Protein AF-A0A6J2EV89-F1 (afdb_monomer)

Secondary structure (DSSP, 8-state):
----------------------HHHHHHHHHHHHHHHHHHHHHHHHHHHHHHHHS-TT--PPPTTS----TTSGGGTTS--------------PPPHHHHHHHHHHHHHHHHHHHHHHHHHHHHHHHHHHHHHHHHHHHHHHHHHHHHHHIIIIIHHHGGGTTSHHHHHHHHHHHHHHHHHHHHHHHHHHHHHHHHHHHHHHHHHHHHHHHHHHHHHHHHHHHHHHHHHHHHHHHHHHHHHHHHHHHHHHHHHHHHHHHHHHHHHHHHHHHHHHHHHHHHHHHHHHHHHHHHHHHHHTSPPP----------------------------------PPPP-------------------------

pLDDT: mean 75.06, std 24.01, range [31.55, 98.38]

Structure (mmCIF, N/CA/C/O backbone):
data_AF-A0A6J2EV89-F1
#
_entry.id   AF-A0A6J2EV89-F1
#
loop_
_atom_site.group_PDB
_atom_site.id
_atom_site.type_symbol
_atom_site.label_atom_id
_atom_site.label_alt_id
_atom_site.label_comp_id
_atom_site.label_asym_id
_atom_site.label_entity_id
_atom_site.label_seq_id
_atom_site.pdbx_PDB_ins_code
_atom_site.Cartn_x
_atom_site.Cartn_y
_atom_site.Cartn_z
_atom_site.occupancy
_atom_site.B_iso_or_equiv
_atom_site.auth_seq_id
_atom_site.auth_comp_id
_atom_site.auth_asym_id
_atom_site.auth_atom_id
_atom_site.pdbx_PDB_model_num
ATOM 1 N N . MET A 1 1 ? 0.357 94.929 28.153 1.00 38.72 1 MET A N 1
ATOM 2 C CA . MET A 1 1 ? -0.888 94.457 27.525 1.00 38.72 1 MET A CA 1
ATOM 3 C C . MET A 1 1 ? -0.473 93.787 26.239 1.00 38.72 1 MET A C 1
ATOM 5 O O . MET A 1 1 ? 0.167 94.424 25.418 1.00 38.72 1 MET A O 1
ATOM 9 N N . THR A 1 2 ? -0.645 92.475 26.220 1.00 35.75 2 THR A N 1
ATOM 10 C CA . THR A 1 2 ? -0.284 91.535 25.160 1.00 35.75 2 THR A CA 1
ATOM 11 C C . THR A 1 2 ? -1.425 91.473 24.160 1.00 35.75 2 THR A C 1
ATOM 13 O O . THR A 1 2 ? -2.501 91.023 24.541 1.00 35.75 2 THR A O 1
ATOM 16 N N . ASP A 1 3 ? -1.162 91.894 22.928 1.00 38.56 3 ASP A N 1
ATOM 17 C CA . ASP A 1 3 ? -1.949 91.518 21.758 1.00 38.56 3 ASP A CA 1
ATOM 18 C C . ASP A 1 3 ? -1.043 90.653 20.878 1.00 38.56 3 ASP A C 1
ATOM 20 O O . ASP A 1 3 ? -0.017 91.103 20.363 1.00 38.56 3 ASP A O 1
ATOM 24 N N . GLU A 1 4 ? -1.401 89.376 20.824 1.00 42.69 4 GLU A N 1
ATOM 25 C CA . GLU A 1 4 ? -0.953 88.401 19.841 1.00 42.69 4 GLU A CA 1
ATOM 26 C C . GLU A 1 4 ? -1.837 88.565 18.602 1.00 42.69 4 GLU A C 1
ATOM 28 O O . GLU A 1 4 ? -3.056 88.543 18.726 1.00 42.69 4 GLU A O 1
ATOM 33 N N . ASP A 1 5 ? -1.233 88.723 17.427 1.00 39.25 5 ASP A N 1
ATOM 34 C CA . ASP A 1 5 ? -1.551 87.863 16.285 1.00 39.25 5 ASP A CA 1
ATOM 35 C C . ASP A 1 5 ? -0.484 88.040 15.195 1.00 39.25 5 ASP A C 1
ATOM 37 O O . ASP A 1 5 ? -0.447 88.986 14.411 1.00 39.25 5 ASP A O 1
ATOM 41 N N . SER A 1 6 ? 0.442 87.089 15.258 1.00 42.62 6 SER A N 1
ATOM 42 C CA . SER A 1 6 ? 1.359 86.565 14.254 1.00 42.62 6 SER A CA 1
ATOM 43 C C . SER A 1 6 ? 1.073 86.911 12.783 1.00 42.62 6 SER A C 1
ATOM 45 O O . SER A 1 6 ? 0.316 86.228 12.098 1.00 42.62 6 SER A O 1
ATOM 47 N N . GLU A 1 7 ? 1.851 87.849 12.245 1.00 41.62 7 GLU A N 1
ATOM 48 C CA . GLU A 1 7 ? 2.392 87.732 10.891 1.00 41.62 7 GLU A CA 1
ATOM 49 C C . GLU A 1 7 ? 3.827 87.201 11.000 1.00 41.62 7 GLU A C 1
ATOM 51 O O . GLU A 1 7 ? 4.674 87.776 11.685 1.00 41.62 7 GLU A O 1
ATOM 56 N N . THR A 1 8 ? 4.136 86.094 10.326 1.00 36.12 8 THR A N 1
ATOM 57 C CA . THR A 1 8 ? 5.531 85.740 10.028 1.00 36.12 8 THR A CA 1
ATOM 58 C C . THR A 1 8 ? 5.628 85.189 8.609 1.00 36.12 8 THR A C 1
ATOM 60 O O . THR A 1 8 ? 4.731 84.468 8.166 1.00 36.12 8 THR A O 1
ATOM 63 N N . PRO A 1 9 ? 6.677 85.567 7.859 1.00 40.22 9 PRO A N 1
ATOM 64 C CA . PRO A 1 9 ? 6.712 85.467 6.415 1.00 40.22 9 PRO A CA 1
ATOM 65 C C . PRO A 1 9 ? 7.401 84.188 5.929 1.00 40.22 9 PRO A C 1
ATOM 67 O O . PRO A 1 9 ? 8.195 83.567 6.630 1.00 40.22 9 PRO A O 1
ATOM 70 N N . VAL A 1 10 ? 7.090 83.856 4.676 1.00 41.53 10 VAL A N 1
ATOM 71 C CA . VAL A 1 10 ? 7.856 83.067 3.697 1.00 41.53 10 VAL A CA 1
ATOM 72 C C . VAL A 1 10 ? 9.214 82.544 4.191 1.00 41.53 10 VAL A C 1
ATOM 74 O O . VAL A 1 10 ? 10.161 83.305 4.386 1.00 41.53 10 VAL A O 1
ATOM 77 N N . SER A 1 11 ? 9.352 81.220 4.255 1.00 37.41 11 SER A N 1
ATOM 78 C CA . SER A 1 11 ? 10.650 80.546 4.191 1.00 37.41 11 SER A CA 1
ATOM 79 C C . SER A 1 11 ? 10.552 79.280 3.341 1.00 37.41 11 SER A C 1
ATOM 81 O O . SER A 1 11 ? 9.865 78.334 3.699 1.00 37.41 11 SER A O 1
ATOM 83 N N . GLY A 1 12 ? 11.259 79.310 2.207 1.00 31.55 12 GLY A N 1
ATOM 84 C CA . GLY A 1 12 ? 11.949 78.157 1.626 1.00 31.55 12 GLY A CA 1
ATOM 85 C C . GLY A 1 12 ? 11.107 77.037 1.021 1.00 31.55 12 GLY A C 1
ATOM 86 O O . GLY A 1 12 ? 10.864 76.021 1.659 1.00 31.55 12 GLY A O 1
ATOM 87 N N . LEU A 1 13 ? 10.825 77.146 -0.279 1.00 46.19 13 LEU A N 1
ATOM 88 C CA . LEU A 1 13 ? 10.768 75.970 -1.149 1.00 46.19 13 LEU A CA 1
ATOM 89 C C . LEU A 1 13 ? 12.156 75.311 -1.144 1.00 46.19 13 LEU A C 1
ATOM 91 O O . LEU A 1 13 ? 13.090 75.848 -1.739 1.00 46.19 13 LEU A O 1
ATO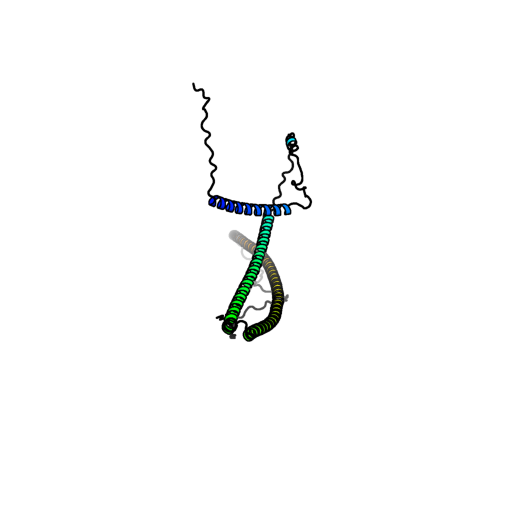M 95 N N . GLN A 1 14 ? 12.291 74.162 -0.487 1.00 39.53 14 GLN A N 1
ATOM 96 C CA . GLN A 1 14 ? 13.443 73.279 -0.646 1.00 39.53 14 GLN A CA 1
ATOM 97 C C . GLN A 1 14 ? 12.926 71.873 -0.949 1.00 39.53 14 GLN A C 1
ATOM 99 O O . GLN A 1 14 ? 12.036 71.370 -0.267 1.00 39.53 14 GLN A O 1
ATOM 104 N N . GLY A 1 15 ? 13.406 71.329 -2.070 1.00 44.00 15 GLY A N 1
ATOM 105 C CA . GLY A 1 15 ? 12.892 70.131 -2.722 1.00 44.00 15 GLY A CA 1
ATOM 106 C C . GLY A 1 15 ? 12.782 68.927 -1.794 1.00 44.00 15 GLY A C 1
ATOM 107 O O . GLY A 1 15 ? 13.706 68.622 -1.045 1.00 44.00 15 GLY A O 1
ATOM 108 N N . GLY A 1 16 ? 11.642 68.241 -1.877 1.00 36.78 16 GLY A N 1
ATOM 109 C CA . GLY A 1 16 ? 11.496 66.896 -1.343 1.00 36.78 16 GLY A CA 1
ATOM 110 C C . GLY A 1 16 ? 12.265 65.934 -2.238 1.00 36.78 16 GLY A C 1
ATOM 111 O O . GLY A 1 16 ? 11.888 65.725 -3.387 1.00 36.78 16 GLY A O 1
ATOM 112 N N . GLU A 1 17 ? 13.364 65.414 -1.710 1.00 42.06 17 GLU A N 1
ATOM 113 C CA . GLU A 1 17 ? 14.157 64.335 -2.285 1.00 42.06 17 GLU A CA 1
ATOM 114 C C . GLU A 1 17 ? 13.263 63.110 -2.532 1.00 42.06 17 GLU A C 1
ATOM 116 O O . GLU A 1 17 ? 12.694 62.535 -1.600 1.00 42.06 17 GLU A O 1
ATOM 121 N N . GLU A 1 18 ? 13.143 62.690 -3.791 1.00 51.06 18 GLU A N 1
ATOM 122 C CA . GLU A 1 18 ? 12.739 61.326 -4.117 1.00 51.06 18 GLU A CA 1
ATOM 123 C C . GLU A 1 18 ? 13.853 60.403 -3.604 1.00 51.06 18 GLU A C 1
ATOM 125 O O . GLU A 1 18 ? 14.911 60.274 -4.215 1.00 51.06 18 GLU A O 1
ATOM 130 N N . ASN A 1 19 ? 13.656 59.813 -2.422 1.00 55.75 19 ASN A N 1
ATOM 131 C CA . ASN A 1 19 ? 14.549 58.791 -1.882 1.00 55.75 19 ASN A CA 1
ATOM 132 C C . ASN A 1 19 ? 14.445 57.523 -2.749 1.00 55.75 19 ASN A C 1
ATOM 134 O O . ASN A 1 19 ? 13.668 56.613 -2.453 1.00 55.75 19 ASN A O 1
ATOM 138 N N . GLU A 1 20 ? 15.221 57.463 -3.831 1.00 61.44 20 GLU A N 1
ATOM 139 C CA . GLU A 1 20 ? 15.446 56.241 -4.602 1.00 61.44 20 GLU A CA 1
ATOM 140 C C . GLU A 1 20 ? 16.204 55.228 -3.727 1.00 61.44 20 GLU A C 1
ATOM 142 O O . GLU A 1 20 ? 17.422 55.292 -3.548 1.00 61.44 20 GLU A O 1
ATOM 147 N N . LEU A 1 21 ? 15.466 54.286 -3.133 1.00 65.38 21 LEU A N 1
ATOM 148 C CA . LEU A 1 21 ? 16.045 53.158 -2.406 1.00 65.38 21 LEU A CA 1
ATOM 149 C C . LEU A 1 21 ? 16.941 52.329 -3.352 1.00 65.38 21 LEU A C 1
ATOM 151 O O . LEU A 1 21 ? 16.554 52.082 -4.497 1.00 65.38 21 LEU A O 1
ATOM 155 N N . PRO A 1 22 ? 18.114 51.840 -2.905 1.00 79.69 22 PRO A N 1
ATOM 156 C CA . PRO A 1 22 ? 18.966 50.973 -3.715 1.00 79.69 22 PRO A CA 1
ATOM 157 C C . PRO A 1 22 ? 18.193 49.759 -4.251 1.00 79.69 22 PRO A C 1
ATOM 159 O O . PRO A 1 22 ? 17.452 49.122 -3.504 1.00 79.69 22 PRO A O 1
ATOM 162 N N . VAL A 1 23 ? 18.413 49.384 -5.517 1.00 76.12 23 VAL A N 1
ATOM 163 C CA . VAL A 1 23 ? 17.678 48.314 -6.238 1.00 76.12 23 VAL A CA 1
ATOM 164 C C . VAL A 1 23 ? 17.549 47.010 -5.436 1.00 76.12 23 VAL A C 1
ATOM 166 O O . VAL A 1 23 ? 16.515 46.357 -5.477 1.00 76.12 23 VAL A O 1
ATOM 169 N N . ILE A 1 24 ? 18.566 46.652 -4.650 1.00 77.12 24 ILE A N 1
ATOM 170 C CA . ILE A 1 24 ? 18.568 45.447 -3.804 1.00 77.12 24 ILE A CA 1
ATOM 171 C C . ILE A 1 24 ? 17.510 45.530 -2.688 1.00 77.12 24 ILE A C 1
ATOM 173 O O . ILE A 1 24 ? 16.853 44.537 -2.387 1.00 77.12 24 ILE A O 1
ATOM 177 N N . GLN A 1 25 ? 17.315 46.709 -2.094 1.00 80.19 25 GLN A N 1
ATOM 178 C CA . GLN A 1 25 ? 16.301 46.939 -1.061 1.00 80.19 25 GLN A CA 1
ATOM 179 C C . GLN A 1 25 ? 14.892 46.970 -1.666 1.00 80.19 25 GLN A C 1
ATOM 181 O O . GLN A 1 25 ? 13.964 46.426 -1.074 1.00 80.19 25 GLN A O 1
ATOM 186 N N . LEU A 1 26 ? 14.743 47.524 -2.877 1.00 79.38 26 LEU A N 1
ATOM 187 C CA . LEU A 1 26 ? 13.496 47.455 -3.646 1.00 79.38 26 LEU A CA 1
ATOM 188 C C . LEU A 1 26 ? 13.119 46.008 -3.989 1.00 79.38 26 LEU A C 1
ATOM 190 O O . LEU A 1 26 ? 11.966 45.631 -3.810 1.00 79.38 26 LEU A O 1
ATOM 194 N N . CYS A 1 27 ? 14.075 45.180 -4.422 1.00 82.19 27 CYS A N 1
ATOM 195 C CA . CYS A 1 27 ? 13.830 43.760 -4.688 1.00 82.19 27 CYS A CA 1
ATOM 196 C C . CYS A 1 27 ? 13.371 43.011 -3.429 1.00 82.19 27 CYS A C 1
ATOM 198 O O . CYS A 1 27 ? 12.386 42.282 -3.492 1.00 82.19 27 CYS A O 1
ATOM 200 N N . GLY A 1 28 ? 14.029 43.236 -2.285 1.00 84.75 28 GLY A N 1
ATOM 201 C CA . GLY A 1 28 ? 13.629 42.620 -1.016 1.00 84.75 28 GLY A CA 1
ATOM 202 C C . GLY A 1 28 ? 12.218 43.027 -0.581 1.00 84.75 28 GLY A C 1
ATOM 203 O O . GLY A 1 28 ? 11.417 42.175 -0.207 1.00 84.75 28 GLY A O 1
ATOM 204 N N . LEU A 1 29 ? 11.877 44.312 -0.717 1.00 87.69 29 LEU A N 1
ATOM 205 C CA . LEU A 1 29 ? 10.536 44.808 -0.403 1.00 87.69 29 LEU A CA 1
ATOM 206 C C . LEU A 1 29 ? 9.474 44.231 -1.352 1.00 87.69 29 LEU A C 1
ATOM 208 O O . LEU A 1 29 ? 8.372 43.906 -0.920 1.00 87.69 29 LEU A O 1
ATOM 212 N N . VAL A 1 30 ? 9.793 44.070 -2.639 1.00 88.62 30 VAL A N 1
ATOM 213 C CA . VAL A 1 30 ? 8.894 43.439 -3.618 1.00 88.62 30 VAL A CA 1
ATOM 214 C C . VAL A 1 30 ? 8.674 41.962 -3.297 1.00 88.62 30 VAL A C 1
ATOM 216 O O . VAL A 1 30 ? 7.541 41.497 -3.393 1.00 88.62 30 VAL A O 1
ATOM 219 N N . GLU A 1 31 ? 9.708 41.225 -2.894 1.00 88.81 31 GLU A N 1
ATOM 220 C CA . GLU A 1 31 ? 9.576 39.824 -2.473 1.00 88.81 31 GLU A CA 1
ATOM 221 C C . GLU A 1 31 ? 8.723 39.687 -1.206 1.00 88.81 31 GLU A C 1
ATOM 223 O O . GLU A 1 31 ? 7.807 38.863 -1.171 1.00 88.81 31 GLU A O 1
ATOM 228 N N . GLU A 1 32 ? 8.953 40.536 -0.202 1.00 89.62 32 GLU A N 1
ATOM 229 C CA . GLU A 1 32 ? 8.184 40.548 1.046 1.00 89.62 32 GLU A CA 1
ATOM 230 C C . GLU A 1 32 ? 6.710 40.904 0.802 1.00 89.62 32 GLU A C 1
ATOM 232 O O . GLU A 1 32 ? 5.806 40.190 1.246 1.00 89.62 32 GLU A O 1
ATOM 237 N N . LEU A 1 33 ? 6.448 41.954 0.018 1.00 90.88 33 LEU A N 1
ATOM 238 C CA . LEU A 1 33 ? 5.092 42.345 -0.370 1.00 90.88 33 LEU A CA 1
ATOM 239 C C . LEU A 1 33 ? 4.422 41.299 -1.263 1.00 90.88 33 LEU A C 1
ATOM 241 O O . LEU A 1 33 ? 3.216 41.093 -1.159 1.00 90.88 33 LEU A O 1
ATOM 245 N N . SER A 1 34 ? 5.168 40.625 -2.138 1.00 92.19 34 SER A N 1
ATOM 246 C CA . SER A 1 34 ? 4.649 39.538 -2.974 1.00 92.19 34 SER A CA 1
ATOM 247 C C . SER A 1 34 ? 4.212 38.349 -2.121 1.00 92.19 34 SER A C 1
ATOM 249 O O . SER A 1 34 ? 3.108 37.830 -2.300 1.00 92.19 34 SER A O 1
ATOM 251 N N . TYR A 1 35 ? 5.024 37.965 -1.133 1.00 91.31 35 TYR A N 1
ATOM 252 C CA . TYR A 1 35 ? 4.678 36.909 -0.186 1.00 91.31 35 TYR A CA 1
ATOM 253 C C . TYR A 1 35 ? 3.465 37.294 0.673 1.00 91.31 35 TYR A C 1
ATOM 255 O O . TYR A 1 35 ? 2.518 36.513 0.781 1.00 91.31 35 TYR A O 1
ATOM 263 N N . GLY A 1 36 ? 3.443 38.519 1.210 1.00 91.81 36 GLY A N 1
ATOM 264 C CA . GLY A 1 36 ? 2.307 39.048 1.968 1.00 91.81 36 GLY A CA 1
ATOM 265 C C . GLY A 1 36 ? 1.017 39.098 1.145 1.00 91.81 36 GLY A C 1
ATOM 266 O O . GLY A 1 36 ? -0.026 38.636 1.599 1.00 91.81 36 GLY A O 1
ATOM 267 N N . ASN A 1 37 ? 1.085 39.568 -0.103 1.00 89.62 37 ASN A N 1
ATOM 268 C CA . ASN A 1 37 ? -0.056 39.577 -1.020 1.00 89.62 37 ASN A CA 1
ATOM 269 C C . ASN A 1 37 ? -0.520 38.164 -1.387 1.00 89.62 37 ASN A C 1
ATOM 271 O O . ASN A 1 37 ? -1.719 37.934 -1.512 1.00 89.62 37 ASN A O 1
ATOM 275 N N . SER A 1 38 ? 0.403 37.212 -1.545 1.00 91.88 38 SER A N 1
ATOM 276 C CA . SER A 1 38 ? 0.068 35.805 -1.781 1.00 91.88 38 SER A CA 1
ATOM 277 C C . SER A 1 38 ? -0.693 35.210 -0.592 1.00 91.88 38 SER A C 1
ATOM 279 O O . SER A 1 38 ? -1.732 34.582 -0.785 1.00 91.88 38 SER A O 1
ATOM 281 N N . ALA A 1 39 ? -0.243 35.481 0.637 1.00 87.06 39 ALA A N 1
ATOM 282 C CA . ALA A 1 39 ? -0.920 35.049 1.859 1.00 87.06 39 ALA A CA 1
ATOM 283 C C . ALA A 1 39 ? -2.305 35.701 2.033 1.00 87.06 39 ALA A C 1
ATOM 285 O O . ALA A 1 39 ? -3.279 35.020 2.338 1.00 87.06 39 ALA A O 1
ATOM 286 N N . LEU A 1 40 ? -2.429 37.006 1.771 1.00 91.56 40 LEU A N 1
ATOM 287 C CA . LEU A 1 40 ? -3.724 37.696 1.801 1.00 91.56 40 LEU A CA 1
ATOM 288 C C . LEU A 1 40 ? -4.671 37.181 0.713 1.00 91.56 40 LEU A C 1
ATOM 290 O O . LEU A 1 40 ? -5.880 37.101 0.922 1.00 91.56 40 LEU A O 1
ATOM 294 N N . LYS A 1 41 ? -4.140 36.810 -0.456 1.00 90.88 41 LYS A N 1
ATOM 295 C CA . LYS A 1 41 ? -4.927 36.230 -1.542 1.00 90.88 41 LYS A CA 1
ATOM 296 C C . LYS A 1 41 ? -5.472 34.856 -1.160 1.00 90.88 41 LYS A C 1
ATOM 298 O O . LYS A 1 41 ? -6.658 34.620 -1.364 1.00 90.88 41 LYS A O 1
ATOM 303 N N . THR A 1 42 ? -4.656 33.979 -0.573 1.00 85.19 42 THR A N 1
ATOM 304 C CA . THR A 1 42 ? -5.132 32.668 -0.103 1.00 85.19 42 THR A CA 1
ATOM 305 C C . THR A 1 42 ? -6.149 32.808 1.029 1.00 85.19 42 THR A C 1
ATOM 307 O O . THR A 1 42 ? -7.163 32.113 1.022 1.00 85.19 42 THR A O 1
ATOM 310 N N . GLU A 1 43 ? -5.944 33.747 1.953 1.00 87.88 43 GLU A N 1
ATOM 311 C CA . GLU A 1 43 ? -6.912 34.086 3.002 1.00 87.88 43 GLU A CA 1
ATOM 312 C C . GLU A 1 43 ? -8.238 34.607 2.413 1.00 87.88 43 GLU A C 1
ATOM 314 O O . GLU A 1 43 ? -9.319 34.158 2.796 1.00 87.88 43 GLU A O 1
ATOM 319 N N . THR A 1 44 ? -8.173 35.488 1.415 1.00 86.94 44 THR A N 1
ATOM 320 C CA . THR A 1 44 ? -9.362 36.010 0.725 1.00 86.94 44 THR A CA 1
ATOM 321 C C . THR A 1 44 ? -10.109 34.901 -0.019 1.00 86.94 44 THR A C 1
ATOM 323 O O . THR A 1 44 ? -11.332 34.823 0.069 1.00 86.94 44 THR A O 1
ATOM 326 N N . GLU A 1 45 ? -9.397 34.000 -0.702 1.00 88.88 45 GLU A N 1
ATOM 327 C CA . GLU A 1 45 ? -9.988 32.835 -1.374 1.00 88.88 45 GLU A CA 1
ATOM 328 C C . GLU A 1 45 ? -10.656 31.874 -0.375 1.00 88.88 45 GLU A C 1
ATOM 330 O O . GLU A 1 45 ? -11.730 31.332 -0.652 1.00 88.88 45 GLU A O 1
ATOM 335 N N . MET A 1 46 ? -10.057 31.676 0.804 1.00 77.38 46 MET A N 1
ATOM 336 C CA . MET A 1 46 ? -10.644 30.901 1.903 1.00 77.38 46 MET A CA 1
ATOM 337 C C . MET A 1 46 ? -11.948 31.536 2.398 1.00 77.38 46 MET A C 1
ATOM 339 O O . MET A 1 46 ? -12.963 30.844 2.527 1.00 77.38 46 MET A O 1
ATOM 343 N N . PHE A 1 47 ? -11.956 32.853 2.615 1.00 80.81 47 PHE A N 1
ATOM 344 C CA . PHE A 1 47 ? -13.162 33.576 3.015 1.00 80.81 47 PHE A CA 1
ATOM 345 C C . PHE A 1 47 ? -14.239 33.575 1.932 1.00 80.81 47 PHE A C 1
ATOM 347 O O . PHE A 1 47 ? -15.411 33.400 2.252 1.00 80.81 47 PHE A O 1
ATOM 354 N N . GLU A 1 48 ? -13.872 33.700 0.658 1.00 84.19 48 GLU A N 1
ATOM 355 C CA . GLU A 1 48 ? -14.815 33.649 -0.458 1.00 84.19 48 GLU A CA 1
ATOM 356 C C . GLU A 1 48 ? -15.455 32.257 -0.577 1.00 84.19 48 GLU A C 1
ATOM 358 O O . GLU A 1 48 ? -16.676 32.135 -0.699 1.00 84.19 48 GLU A O 1
ATOM 363 N N . LYS A 1 49 ? -14.666 31.179 -0.457 1.00 79.69 49 LYS A N 1
ATOM 364 C CA . LYS A 1 49 ? -15.185 29.800 -0.407 1.00 79.69 49 LYS A CA 1
ATOM 365 C C . LYS A 1 49 ? -16.126 29.586 0.778 1.00 79.69 49 LYS A C 1
ATOM 367 O O . LYS A 1 49 ? -17.142 28.913 0.623 1.00 79.69 49 LYS A O 1
ATOM 372 N N . TYR A 1 50 ? -15.808 30.149 1.941 1.00 74.62 50 TYR A N 1
ATOM 373 C CA . TYR A 1 50 ? -16.662 30.086 3.126 1.00 74.62 50 TYR A CA 1
ATOM 374 C C . TYR A 1 50 ? -17.969 30.866 2.932 1.00 74.62 50 TYR A C 1
ATOM 376 O O . TYR A 1 50 ? -19.047 30.329 3.178 1.00 74.62 50 TYR A O 1
ATOM 384 N N . TYR A 1 51 ? -17.894 32.090 2.407 1.00 72.38 51 TYR A N 1
ATOM 385 C CA . TYR A 1 51 ? -19.058 32.930 2.129 1.00 72.38 51 TYR A CA 1
ATOM 386 C C . TYR A 1 51 ? -20.010 32.263 1.127 1.00 72.38 51 TYR A C 1
ATOM 388 O O . TYR A 1 51 ? -21.208 32.156 1.377 1.00 72.38 51 TYR A O 1
ATOM 396 N N . ASN A 1 52 ? -19.465 31.691 0.049 1.00 74.50 52 ASN A N 1
ATOM 397 C CA . ASN A 1 52 ? -20.233 30.950 -0.955 1.00 74.50 52 ASN A CA 1
ATOM 398 C C . ASN A 1 52 ? -20.926 29.689 -0.400 1.00 74.50 52 ASN A C 1
ATOM 400 O O . ASN A 1 52 ? -21.910 29.232 -0.978 1.00 74.50 52 ASN A O 1
ATOM 404 N N . LYS A 1 53 ? -20.415 29.100 0.691 1.00 74.81 53 LYS A N 1
ATOM 405 C CA . LYS A 1 53 ? -21.037 27.954 1.381 1.00 74.81 53 LYS A CA 1
ATOM 406 C C . LYS A 1 53 ? -22.136 28.388 2.366 1.00 74.81 53 LYS A C 1
ATOM 408 O O . LYS A 1 53 ? -22.990 27.567 2.694 1.00 74.81 53 LYS A O 1
ATOM 413 N N . LEU A 1 54 ? -22.103 29.633 2.852 1.00 61.12 54 LEU A N 1
ATOM 414 C CA . LEU A 1 54 ? -23.061 30.174 3.822 1.00 61.12 54 LEU A CA 1
ATOM 415 C C . LEU A 1 54 ? -24.323 30.767 3.191 1.00 61.12 54 LEU A C 1
ATOM 417 O O . LEU A 1 54 ? -25.331 30.855 3.888 1.00 61.12 54 LEU A O 1
ATOM 421 N N . GLU A 1 55 ? -24.302 31.172 1.917 1.00 48.00 55 GLU A N 1
ATOM 422 C CA . GLU A 1 55 ? -25.520 31.634 1.244 1.00 48.00 55 GLU A CA 1
ATOM 423 C C . GLU A 1 55 ? -26.478 30.454 0.991 1.00 48.00 55 GLU A C 1
ATOM 425 O O . GLU A 1 55 ? -26.153 29.531 0.232 1.00 48.00 55 GLU A O 1
ATOM 430 N N . PRO A 1 56 ? -27.697 30.465 1.567 1.00 48.47 56 PRO A N 1
ATOM 431 C CA . PRO A 1 56 ? -28.757 29.574 1.131 1.00 48.47 56 PRO A CA 1
ATOM 432 C C . PRO A 1 56 ? -28.997 29.816 -0.358 1.00 48.47 56 PRO A C 1
ATOM 434 O O . PRO A 1 56 ? -29.104 30.958 -0.806 1.00 48.47 56 PRO A O 1
ATOM 437 N N . ARG A 1 57 ? -29.126 28.734 -1.128 1.00 52.00 57 ARG A N 1
ATOM 438 C CA . ARG A 1 57 ? -29.292 28.729 -2.594 1.00 52.00 57 ARG A CA 1
ATOM 439 C C . ARG A 1 57 ? -30.441 29.624 -3.119 1.00 52.00 57 ARG A C 1
ATOM 441 O O . ARG A 1 57 ? -30.505 29.853 -4.325 1.00 52.00 57 ARG A O 1
ATOM 448 N N . ASP A 1 58 ? -31.291 30.139 -2.229 1.00 46.75 58 ASP A N 1
ATOM 449 C CA . ASP A 1 58 ? -32.470 30.969 -2.491 1.00 46.75 58 ASP A CA 1
ATOM 450 C C . ASP A 1 58 ? -32.250 32.493 -2.360 1.00 46.75 58 ASP A C 1
ATOM 452 O O . ASP A 1 58 ? -33.160 33.262 -2.664 1.00 46.75 58 ASP A O 1
ATOM 456 N N . GLN A 1 59 ? -31.058 32.968 -1.978 1.00 50.25 59 GLN A N 1
ATOM 457 C CA . GLN A 1 59 ? -30.721 34.403 -1.934 1.00 50.25 59 GLN A CA 1
ATOM 458 C C . GLN A 1 59 ? -29.527 34.741 -2.829 1.00 50.25 59 GLN A C 1
ATOM 460 O O . GLN A 1 59 ? -28.578 35.396 -2.420 1.00 50.25 59 GLN A O 1
ATOM 465 N N . ARG A 1 60 ? -29.601 34.364 -4.111 1.00 40.94 60 ARG A N 1
ATOM 466 C CA . ARG A 1 60 ? -28.774 35.024 -5.130 1.00 40.94 60 ARG A CA 1
ATOM 467 C C . ARG A 1 60 ? -29.254 36.463 -5.301 1.00 40.94 60 ARG A C 1
ATOM 469 O O . ARG A 1 60 ? -30.099 36.743 -6.151 1.00 40.94 60 ARG A O 1
ATOM 476 N N . HIS A 1 61 ? -28.706 37.383 -4.514 1.00 43.31 61 HIS A N 1
ATOM 477 C CA . HIS A 1 61 ? -28.683 38.781 -4.919 1.00 43.31 61 HIS A CA 1
ATOM 478 C C . HIS A 1 61 ? -27.818 38.878 -6.189 1.00 43.31 61 HIS A C 1
ATOM 480 O O . HIS A 1 61 ? -26.715 38.323 -6.212 1.00 43.31 61 HIS A O 1
ATOM 486 N N . PRO A 1 62 ? -28.288 39.525 -7.273 1.00 42.06 62 PRO A N 1
ATOM 487 C CA . PRO A 1 62 ? -27.455 39.761 -8.443 1.00 42.06 62 PRO A CA 1
ATOM 488 C C . PRO A 1 62 ? -26.167 40.441 -7.996 1.00 42.06 62 PRO A C 1
ATOM 490 O O . PRO A 1 62 ? -26.208 41.385 -7.201 1.00 42.06 62 PRO A O 1
ATOM 493 N N . ARG A 1 63 ? -25.031 39.934 -8.482 1.00 39.50 63 ARG A N 1
ATOM 494 C CA . ARG A 1 63 ? -23.715 40.473 -8.159 1.00 39.50 63 ARG A CA 1
ATOM 495 C C . ARG A 1 63 ? -23.737 41.995 -8.297 1.00 39.50 63 ARG A C 1
ATOM 497 O O . ARG A 1 63 ? -24.096 42.524 -9.347 1.00 39.50 63 ARG A O 1
ATOM 504 N N . LEU A 1 64 ? -23.271 42.697 -7.266 1.00 46.16 64 LEU A N 1
ATOM 505 C CA . LEU A 1 64 ? -23.065 44.149 -7.308 1.00 46.16 64 LEU A CA 1
ATOM 506 C C . LEU A 1 64 ? -22.089 44.580 -8.423 1.00 46.16 64 LEU A C 1
ATOM 508 O O . LEU A 1 64 ? -22.011 45.761 -8.739 1.00 46.16 64 LEU A O 1
ATOM 512 N N . SER A 1 65 ? -21.394 43.640 -9.073 1.00 46.22 65 SER A N 1
ATOM 513 C CA . SER A 1 65 ? -20.578 43.889 -10.263 1.00 46.22 65 SER A CA 1
ATOM 514 C C . SER A 1 65 ? -21.371 44.048 -11.574 1.00 46.22 65 SER A C 1
ATOM 516 O O . SER A 1 65 ? -20.752 44.312 -12.601 1.00 46.22 65 SER A O 1
ATOM 518 N N . GLU A 1 66 ? -22.706 43.923 -11.576 1.00 42.00 66 GLU A N 1
ATOM 519 C CA . GLU A 1 66 ? -23.547 44.135 -12.774 1.00 42.00 66 GLU A CA 1
ATOM 520 C C . GLU A 1 66 ? -24.555 45.295 -12.669 1.00 42.00 66 GLU A C 1
ATOM 522 O O . GLU A 1 66 ? -25.255 45.590 -13.639 1.00 42.00 66 GLU A O 1
ATOM 527 N N . ILE A 1 67 ? -24.589 46.038 -11.557 1.00 43.62 67 ILE A N 1
ATOM 528 C CA . ILE A 1 67 ? -25.381 47.272 -11.477 1.00 43.62 67 ILE A CA 1
ATOM 529 C C . ILE A 1 67 ? -24.491 48.450 -11.883 1.00 43.62 67 ILE A C 1
ATOM 531 O O . ILE A 1 67 ? -23.694 48.956 -11.095 1.00 43.62 67 ILE A O 1
ATOM 535 N N . LYS A 1 68 ? -24.637 48.920 -13.127 1.00 45.09 68 LYS A N 1
ATOM 536 C CA . LYS A 1 68 ? -24.096 50.217 -13.558 1.00 45.09 68 LYS A CA 1
ATOM 537 C C . LYS A 1 68 ? -24.874 51.340 -12.865 1.00 45.09 68 LYS A C 1
ATOM 539 O O . LYS A 1 68 ? -25.790 51.906 -13.451 1.00 45.09 68 LYS A O 1
ATOM 544 N N . ILE A 1 69 ? -24.522 51.660 -11.623 1.00 45.69 69 ILE A N 1
ATOM 545 C CA . ILE A 1 69 ? -25.011 52.873 -10.962 1.00 45.69 69 ILE A CA 1
ATOM 546 C C . ILE A 1 69 ? -24.147 54.027 -11.464 1.00 45.69 69 ILE A C 1
ATOM 548 O O . ILE A 1 69 ? -22.947 54.088 -11.198 1.00 45.69 69 ILE A O 1
ATOM 552 N N . SER A 1 70 ? -24.743 54.929 -12.243 1.00 45.38 70 SER A N 1
ATOM 553 C CA . SER A 1 70 ? -24.081 56.179 -12.611 1.00 45.38 70 SER A CA 1
ATOM 554 C C . SER A 1 70 ? -23.861 57.023 -11.349 1.00 45.38 70 SER A C 1
ATOM 556 O O . SER A 1 70 ? -24.731 57.086 -10.479 1.00 45.38 70 SER A O 1
ATOM 558 N N . GLY A 1 71 ? -22.711 57.696 -11.241 1.00 45.53 71 GLY A N 1
ATOM 559 C CA . GLY A 1 71 ? -22.330 58.492 -10.062 1.00 45.53 71 GLY A CA 1
ATOM 560 C C . GLY A 1 71 ? -23.303 59.619 -9.672 1.00 45.53 71 GLY A C 1
ATOM 561 O O . GLY A 1 71 ? -23.122 60.242 -8.632 1.00 45.53 71 GLY A O 1
ATOM 562 N N . ALA A 1 72 ? -24.350 59.865 -10.465 1.00 51.56 72 ALA A N 1
ATOM 563 C CA . ALA A 1 72 ? -25.385 60.858 -10.203 1.00 51.56 72 ALA A CA 1
ATOM 564 C C . ALA A 1 72 ? -26.517 60.370 -9.271 1.00 51.56 72 ALA A C 1
ATOM 566 O O . ALA A 1 72 ? -27.233 61.201 -8.716 1.00 51.56 72 ALA A O 1
ATOM 567 N N . GLU A 1 73 ? -26.678 59.061 -9.042 1.00 42.22 73 GLU A N 1
ATOM 568 C CA . GLU A 1 73 ? -27.779 58.532 -8.209 1.00 42.22 73 GLU A CA 1
ATOM 569 C C . GLU A 1 73 ? -27.389 58.315 -6.735 1.00 42.22 73 GLU A C 1
ATOM 571 O O . GLU A 1 73 ? -28.251 58.224 -5.861 1.00 42.22 73 GLU A O 1
ATOM 576 N N . PHE A 1 74 ? -26.089 58.332 -6.419 1.00 45.22 74 PHE A N 1
ATOM 577 C CA . PHE A 1 74 ? -25.583 58.163 -5.049 1.00 45.22 74 PHE A CA 1
ATOM 578 C C . PHE A 1 74 ? -25.836 59.398 -4.158 1.00 45.22 74 PHE A C 1
ATOM 580 O O . PHE A 1 74 ? -25.939 59.288 -2.937 1.00 45.22 74 PHE A O 1
ATOM 587 N N . ALA A 1 75 ? -25.999 60.582 -4.760 1.00 46.44 75 ALA A N 1
ATOM 588 C CA . ALA A 1 75 ? -26.165 61.848 -4.041 1.00 46.44 75 ALA A CA 1
ATOM 589 C C . ALA A 1 75 ? -27.604 62.122 -3.554 1.00 46.44 75 ALA A C 1
ATOM 591 O O . ALA A 1 75 ? -27.810 63.012 -2.730 1.00 46.44 75 ALA A O 1
ATOM 592 N N . GLN A 1 76 ? -28.611 61.367 -4.014 1.00 47.16 76 GLN A N 1
ATOM 593 C CA . GLN A 1 76 ? -30.018 61.614 -3.655 1.00 47.16 76 GLN A CA 1
ATOM 594 C C . GLN A 1 76 ? -30.533 60.769 -2.475 1.00 47.16 76 GLN A C 1
ATOM 596 O O . GLN A 1 76 ? -31.628 61.023 -1.973 1.00 47.16 76 GLN A O 1
ATOM 601 N N . LEU A 1 77 ? -29.745 59.814 -1.963 1.00 43.62 77 LEU A N 1
ATOM 602 C CA . LEU A 1 77 ? -30.164 58.934 -0.860 1.00 43.62 77 LEU A CA 1
ATOM 603 C C . LEU A 1 77 ? -29.787 59.434 0.548 1.00 43.62 77 LEU A C 1
ATOM 605 O O . LEU A 1 77 ? -30.328 58.927 1.528 1.00 43.62 77 LEU A O 1
ATOM 609 N N . GLN A 1 78 ? -28.950 60.471 0.689 1.00 42.66 78 GLN A N 1
ATOM 610 C CA . GLN A 1 78 ? -28.642 61.069 2.005 1.00 42.66 78 GLN A CA 1
ATOM 611 C C . GLN A 1 78 ? -29.707 62.066 2.510 1.00 42.66 78 GLN A C 1
ATOM 613 O O . GLN A 1 78 ? -29.594 62.615 3.605 1.00 42.66 78 GLN A O 1
ATOM 618 N N . GLY A 1 79 ? -30.772 62.296 1.740 1.00 43.38 79 GLY A N 1
ATOM 619 C CA . GLY A 1 79 ? -31.687 63.419 1.929 1.00 43.38 79 GLY A CA 1
ATOM 620 C C . GLY A 1 79 ? -33.068 63.112 2.511 1.00 43.38 79 GLY A C 1
ATOM 621 O O . GLY A 1 79 ? -34.002 63.791 2.110 1.00 43.38 79 GLY A O 1
ATOM 622 N N . ARG A 1 80 ? -33.265 62.119 3.397 1.00 44.81 80 ARG A N 1
ATOM 623 C CA . ARG A 1 80 ? -34.450 62.032 4.299 1.00 44.81 80 ARG A CA 1
ATOM 624 C C . ARG A 1 80 ? -34.453 60.735 5.114 1.00 44.81 80 ARG A C 1
ATOM 626 O O . ARG A 1 80 ? -34.683 59.677 4.541 1.00 44.81 80 ARG A O 1
ATOM 633 N N . ARG A 1 81 ? -34.376 60.836 6.450 1.00 36.78 81 ARG A N 1
ATOM 634 C CA . ARG A 1 81 ? -35.368 60.289 7.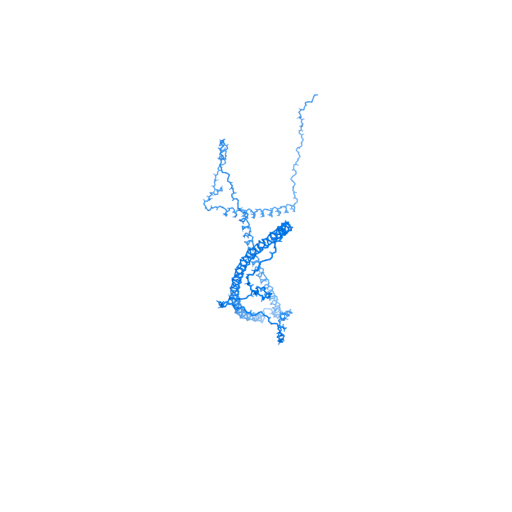414 1.00 36.78 81 ARG A CA 1
ATOM 635 C C . ARG A 1 81 ? -34.853 60.370 8.857 1.00 36.78 81 ARG A C 1
ATOM 637 O O . ARG A 1 81 ? -34.030 59.582 9.303 1.00 36.78 81 ARG A O 1
ATOM 644 N N . ARG A 1 82 ? -35.432 61.308 9.613 1.00 41.06 82 ARG A N 1
ATOM 645 C CA . ARG A 1 82 ? -35.641 61.171 11.061 1.00 41.06 82 ARG A CA 1
ATOM 646 C C . ARG A 1 82 ? -36.682 60.066 11.318 1.00 41.06 82 ARG A C 1
ATOM 648 O O . ARG A 1 82 ? -37.619 59.933 10.534 1.00 41.06 82 ARG A O 1
ATOM 655 N N . SER A 1 83 ? -36.542 59.420 12.481 1.00 41.91 83 SER A N 1
ATOM 656 C CA . SER A 1 83 ? -37.531 58.623 13.240 1.00 41.91 83 SER A CA 1
ATOM 657 C C . SER A 1 83 ? -37.473 57.089 13.136 1.00 41.91 83 SER A C 1
ATOM 659 O O . SER A 1 83 ? -38.029 56.484 12.233 1.00 41.91 83 SER A O 1
ATOM 661 N N . LYS A 1 84 ? -36.918 56.500 14.208 1.00 46.97 84 LYS A N 1
ATOM 662 C CA . LYS A 1 84 ? -37.593 55.572 15.139 1.00 46.97 84 LYS A CA 1
ATOM 663 C C . LYS A 1 84 ? -38.220 54.301 14.534 1.00 46.97 84 LYS A C 1
ATOM 665 O O . LYS A 1 84 ? -39.404 54.282 14.229 1.00 46.97 84 LYS A O 1
ATOM 670 N N . SER A 1 85 ? -37.479 53.194 14.598 1.00 36.19 85 SER A N 1
ATOM 671 C CA . SER A 1 85 ? -38.055 51.868 14.859 1.00 36.19 85 SER A CA 1
ATOM 672 C C . SER A 1 85 ? -37.034 50.959 15.543 1.00 36.19 85 SER A C 1
ATOM 674 O O . SER A 1 85 ? -36.015 50.601 14.961 1.00 36.19 85 SER A O 1
ATOM 676 N N . ARG A 1 86 ? -37.329 50.568 16.787 1.00 53.69 86 ARG A N 1
ATOM 677 C CA . ARG A 1 86 ? -36.853 49.297 17.336 1.00 53.69 86 ARG A CA 1
ATOM 678 C C . ARG A 1 86 ? -37.546 48.198 16.530 1.00 53.69 86 ARG A C 1
ATOM 680 O O . ARG A 1 86 ? -38.768 48.199 16.556 1.00 53.69 86 ARG A O 1
ATOM 687 N N . ILE A 1 87 ? -36.808 47.319 15.858 1.00 42.94 87 ILE A N 1
ATOM 688 C CA . ILE A 1 87 ? -37.199 45.956 15.454 1.00 42.94 87 ILE A CA 1
ATOM 689 C C . ILE A 1 87 ? -35.904 45.250 15.043 1.00 42.94 87 ILE A C 1
ATOM 691 O O . ILE A 1 87 ? -35.120 45.812 14.287 1.00 42.94 87 ILE A O 1
ATOM 695 N N . GLY A 1 88 ? -35.715 44.033 15.549 1.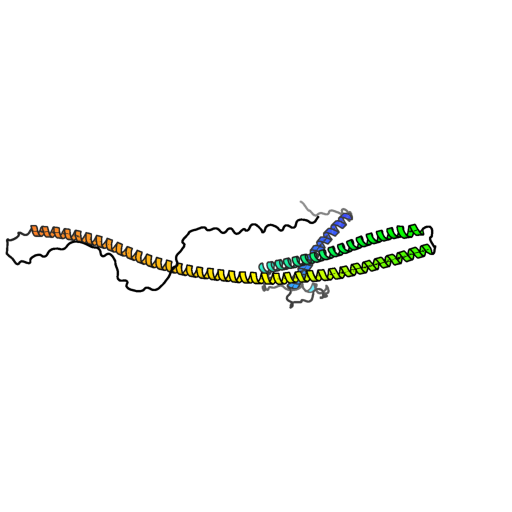00 41.81 88 GLY A N 1
ATOM 696 C CA . GLY A 1 88 ? -34.714 43.098 15.051 1.00 41.81 88 GLY A CA 1
ATOM 697 C C . GLY A 1 88 ? -33.310 43.379 15.552 1.00 41.81 88 GLY A C 1
ATOM 698 O O . GLY A 1 88 ? -32.467 43.882 14.821 1.00 41.81 88 GLY A O 1
ATOM 699 N N . LEU A 1 89 ? -33.034 42.978 16.793 1.00 46.25 89 LEU A N 1
ATOM 700 C CA . LEU A 1 89 ? -31.719 42.431 17.086 1.00 46.25 89 LEU A CA 1
ATOM 701 C C . LEU A 1 89 ? -31.604 41.185 16.207 1.00 46.25 89 LEU A C 1
ATOM 703 O O . LEU A 1 89 ? -32.055 40.108 16.594 1.00 46.25 89 LEU A O 1
ATOM 707 N N . ASP A 1 90 ? -31.099 41.388 14.995 1.00 44.41 90 ASP A N 1
ATOM 708 C CA . ASP A 1 90 ? -30.556 40.350 14.140 1.00 44.41 90 ASP A CA 1
ATOM 709 C C . ASP A 1 90 ? -29.356 39.813 14.925 1.00 44.41 90 ASP A C 1
ATOM 711 O O . ASP A 1 90 ? -28.213 40.244 14.770 1.00 44.41 90 ASP A O 1
ATOM 715 N N . HIS A 1 91 ? -29.646 38.978 15.930 1.00 50.41 91 HIS A N 1
ATOM 716 C CA . HIS A 1 91 ? -28.663 38.065 16.466 1.00 50.41 91 HIS A CA 1
ATOM 717 C C . HIS A 1 91 ? -28.250 37.280 15.239 1.00 50.41 91 HIS A C 1
ATOM 719 O O . HIS A 1 91 ? -28.948 36.356 14.835 1.00 50.41 91 HIS A O 1
ATOM 725 N N . VAL A 1 92 ? -27.148 37.691 14.621 1.00 55.84 92 VAL A N 1
ATOM 726 C CA . VAL A 1 92 ? -26.340 36.815 13.797 1.00 55.84 92 VAL A CA 1
ATOM 727 C C . VAL A 1 92 ? -26.160 35.585 14.674 1.00 55.84 92 VAL A C 1
ATOM 729 O O . VAL A 1 92 ? -25.429 35.633 15.665 1.00 55.84 92 VAL A O 1
ATOM 732 N N . ILE A 1 93 ? -26.948 34.541 14.409 1.00 66.06 93 ILE A N 1
ATOM 733 C CA . ILE A 1 93 ? -26.849 33.265 15.103 1.00 66.06 93 ILE A CA 1
ATOM 734 C C . ILE A 1 93 ? -25.507 32.725 14.634 1.00 66.06 93 ILE A C 1
ATOM 736 O O . ILE A 1 93 ? -25.390 32.087 13.591 1.00 66.06 93 ILE A O 1
ATOM 740 N N . GLY A 1 94 ? -24.456 33.122 15.346 1.00 71.12 94 GLY A N 1
ATOM 741 C CA . GLY A 1 94 ? -23.122 32.620 15.117 1.00 71.12 94 GLY A CA 1
ATOM 742 C C . GLY A 1 94 ? -23.156 31.116 15.318 1.00 71.12 94 GLY A C 1
ATOM 743 O O . GLY A 1 94 ? -23.852 30.620 16.204 1.00 71.12 94 GLY A O 1
ATOM 744 N N . LEU A 1 95 ? -22.399 30.400 14.489 1.00 77.69 95 LEU A N 1
ATOM 745 C CA . LEU A 1 95 ? -22.218 28.964 14.652 1.00 77.69 95 LEU A CA 1
ATOM 746 C C . LEU A 1 95 ? -21.856 28.652 16.110 1.00 77.69 95 LEU A C 1
ATOM 748 O O . LEU A 1 95 ? -21.028 29.355 16.712 1.00 77.69 95 LEU A O 1
ATOM 752 N N . SER A 1 96 ? -22.476 27.605 16.656 1.00 87.00 96 SER A N 1
ATOM 753 C CA . SER A 1 96 ? -22.129 27.091 17.980 1.00 87.00 96 SER A CA 1
ATOM 754 C C . SER A 1 96 ? -20.633 26.767 18.035 1.00 87.00 96 SER A C 1
ATOM 756 O O . SER A 1 96 ? -20.008 26.491 17.009 1.00 87.00 96 SER A O 1
ATOM 758 N N . CYS A 1 97 ? -20.052 26.783 19.235 1.00 86.19 97 CYS A N 1
ATOM 759 C CA . CYS A 1 97 ? -18.674 26.338 19.440 1.00 86.19 97 CYS A CA 1
ATOM 760 C C . CYS A 1 97 ? -18.454 24.939 18.839 1.00 86.19 97 CYS A C 1
ATOM 762 O O . CYS A 1 97 ? -17.480 24.728 18.123 1.00 86.19 97 CYS A O 1
ATOM 764 N N . ASP A 1 98 ? -19.423 24.039 19.018 1.00 89.56 98 ASP A N 1
ATOM 765 C CA . ASP A 1 98 ? -19.363 22.670 18.499 1.00 89.56 98 ASP A CA 1
ATOM 766 C C . ASP A 1 98 ? -19.342 22.640 16.965 1.00 89.56 98 ASP A C 1
ATOM 768 O O . ASP A 1 98 ? -18.479 22.005 16.369 1.00 89.56 98 ASP A O 1
ATOM 772 N N . GLN A 1 99 ? -20.204 23.426 16.315 1.00 88.31 99 GLN A N 1
ATOM 773 C CA . GLN A 1 99 ? -20.251 23.536 14.850 1.00 88.31 99 GLN A CA 1
ATOM 774 C C . GLN A 1 99 ? -18.964 24.138 14.271 1.00 88.31 99 GLN A C 1
ATOM 776 O O . GLN A 1 99 ? -18.516 23.751 13.193 1.00 88.31 99 GLN A O 1
ATOM 781 N N . LYS A 1 100 ? -18.347 25.088 14.984 1.00 88.50 100 LYS A N 1
ATOM 782 C CA . LYS A 1 100 ? -17.042 25.645 14.604 1.00 88.50 100 LYS A CA 1
ATOM 783 C C . LYS A 1 100 ? -15.935 24.602 14.750 1.00 88.50 100 LYS A C 1
ATOM 785 O O . LYS A 1 100 ? -15.099 24.496 13.859 1.00 88.50 100 LYS A O 1
ATOM 790 N N . CYS A 1 101 ? -15.940 23.825 15.832 1.00 89.19 101 CYS A N 1
ATOM 791 C CA . CYS A 1 101 ? -14.990 22.735 16.043 1.00 89.19 101 CYS A CA 1
ATOM 792 C C . CYS A 1 101 ? -15.120 21.649 14.968 1.00 89.19 101 CYS A C 1
ATOM 794 O O . CYS A 1 101 ? -14.105 21.228 14.421 1.00 89.19 101 CYS A O 1
ATOM 796 N N . GLU A 1 102 ? -16.343 21.246 14.618 1.00 92.50 102 GLU A N 1
ATOM 797 C CA . GLU A 1 102 ? -16.609 20.295 13.531 1.00 92.50 102 GLU A CA 1
ATOM 798 C C . GLU A 1 102 ? -16.090 20.812 12.185 1.00 92.50 102 GLU A C 1
ATOM 800 O O . GLU A 1 102 ? -15.428 20.080 11.449 1.00 92.50 102 GLU A O 1
ATOM 805 N N . LEU A 1 103 ? -16.331 22.092 11.877 1.00 90.50 103 LEU A N 1
ATOM 806 C CA . LEU A 1 103 ? -15.841 22.711 10.647 1.00 90.50 103 LEU A CA 1
ATOM 807 C C . LEU A 1 103 ? -14.308 22.737 10.599 1.00 90.50 103 LEU A C 1
ATOM 809 O O . LEU A 1 103 ? -13.723 22.351 9.592 1.00 90.50 103 LEU A O 1
ATOM 813 N N . VAL A 1 104 ? -13.656 23.150 11.690 1.00 94.69 104 VAL A N 1
ATOM 814 C CA . VAL A 1 104 ? -12.188 23.172 11.782 1.00 94.69 104 VAL A CA 1
ATOM 815 C C . VAL A 1 104 ? -11.612 21.763 11.659 1.00 94.69 104 VAL A C 1
ATOM 817 O O . VAL A 1 104 ? -10.619 21.576 10.964 1.00 94.69 104 VAL A O 1
ATOM 820 N N . GLN A 1 105 ? -12.228 20.761 12.291 1.00 92.88 105 GLN A N 1
ATOM 821 C CA . GLN A 1 105 ? -11.795 19.368 12.170 1.00 92.88 105 GLN A CA 1
ATOM 822 C C . GLN A 1 105 ? -11.918 18.856 10.737 1.00 92.88 105 GLN A C 1
ATOM 824 O O . GLN A 1 105 ? -11.001 18.196 10.252 1.00 92.88 105 GLN A O 1
ATOM 829 N N . LYS A 1 106 ? -13.018 19.184 10.054 1.00 94.69 106 LYS A N 1
ATOM 830 C CA . LYS A 1 106 ? -13.223 18.801 8.660 1.00 94.69 106 LYS A CA 1
ATOM 831 C C . LYS A 1 106 ? -12.190 19.442 7.738 1.00 94.69 106 LYS A C 1
ATOM 833 O O . LYS A 1 106 ? -11.538 18.726 6.995 1.00 94.69 106 LYS A O 1
ATOM 838 N N . GLU A 1 107 ? -11.996 20.756 7.824 1.00 93.62 107 GLU A N 1
ATOM 839 C CA . GLU A 1 107 ? -11.012 21.461 6.989 1.00 93.62 107 GLU A CA 1
ATOM 840 C C . GLU A 1 1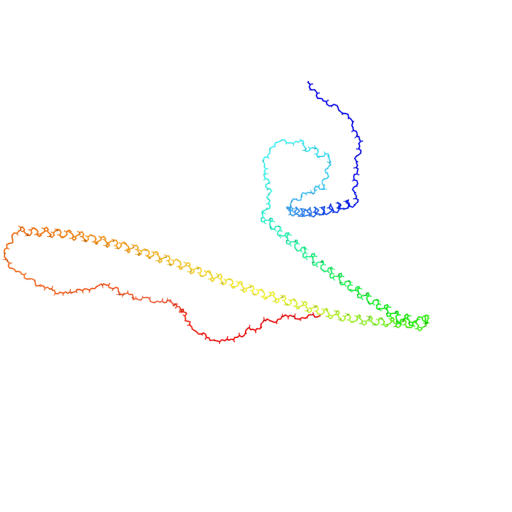07 ? -9.576 20.988 7.290 1.00 93.62 107 GLU A C 1
ATOM 842 O O . GLU A 1 107 ? -8.739 20.910 6.395 1.00 93.62 107 GLU A O 1
ATOM 847 N N . LEU A 1 108 ? -9.282 20.598 8.537 1.00 96.19 108 LEU A N 1
ATOM 848 C CA . LEU A 1 108 ? -8.004 19.985 8.903 1.00 96.19 108 LEU A CA 1
ATOM 849 C C . LEU A 1 108 ? -7.826 18.612 8.234 1.00 96.19 108 LEU A C 1
ATOM 851 O O . LEU A 1 108 ? -6.734 18.313 7.747 1.00 96.19 108 LEU A O 1
ATOM 855 N N . GLU A 1 109 ? -8.866 17.778 8.198 1.00 96.88 109 GLU A N 1
ATOM 856 C CA . GLU A 1 109 ? -8.804 16.480 7.518 1.00 96.88 109 GLU A CA 1
ATOM 857 C C . GLU A 1 109 ? -8.727 16.630 5.992 1.00 96.88 109 GLU A C 1
ATOM 859 O O . GLU A 1 109 ? -7.880 15.987 5.374 1.00 96.88 109 GLU A O 1
ATOM 864 N N . ASP A 1 110 ? -9.485 17.561 5.407 1.00 96.38 110 ASP A N 1
ATOM 865 C CA . ASP A 1 110 ? -9.409 17.901 3.981 1.00 96.38 110 ASP A CA 1
ATOM 866 C C . ASP A 1 110 ? -7.982 18.372 3.615 1.00 96.38 110 ASP A C 1
ATOM 868 O O . ASP A 1 110 ? -7.374 17.874 2.668 1.00 96.38 110 ASP A O 1
ATOM 872 N N . MET A 1 111 ? -7.374 19.246 4.429 1.00 96.88 111 MET A N 1
ATOM 873 C CA . MET A 1 111 ? -5.991 19.703 4.239 1.00 96.88 111 MET A CA 1
ATOM 874 C C . MET A 1 111 ? -4.976 18.558 4.363 1.00 96.88 111 MET A C 1
ATOM 876 O O . MET A 1 111 ? -3.997 18.491 3.617 1.00 96.88 111 MET A O 1
ATOM 880 N N . LYS A 1 112 ? -5.179 17.626 5.302 1.00 97.44 112 LYS A N 1
ATOM 881 C CA . LYS A 1 112 ? -4.331 16.429 5.406 1.00 97.44 112 LYS A CA 1
ATOM 882 C C . LYS A 1 112 ? -4.446 15.561 4.159 1.00 97.44 112 LYS A C 1
ATOM 884 O O . LYS A 1 112 ? -3.424 15.047 3.703 1.00 97.44 112 LYS A O 1
ATOM 889 N N . ASP A 1 113 ? -5.647 15.386 3.618 1.00 97.56 113 ASP A N 1
ATOM 890 C CA . ASP A 1 113 ? -5.874 14.656 2.372 1.00 97.56 113 ASP A CA 1
ATOM 891 C C . ASP A 1 113 ? -5.196 15.326 1.181 1.00 97.56 113 ASP A C 1
ATOM 893 O O . ASP A 1 113 ? -4.492 14.654 0.420 1.00 97.56 113 ASP A O 1
ATOM 897 N N . GLU A 1 114 ? -5.302 16.647 1.067 1.00 97.44 114 GLU A N 1
ATOM 898 C CA . GLU A 1 114 ? -4.598 17.420 0.045 1.00 97.44 114 GLU A CA 1
ATOM 899 C C . GLU A 1 114 ? -3.077 17.257 0.165 1.00 97.44 114 GLU A C 1
ATOM 901 O O . GLU A 1 114 ? -2.409 16.952 -0.827 1.00 97.44 114 GLU A O 1
ATOM 906 N N . ILE A 1 115 ? -2.520 17.349 1.379 1.00 97.81 115 ILE A N 1
ATOM 907 C CA . ILE A 1 115 ? -1.089 17.123 1.633 1.00 97.81 115 ILE A CA 1
ATOM 908 C C . ILE A 1 115 ? -0.684 15.690 1.263 1.00 97.81 115 ILE A C 1
ATOM 910 O O . ILE A 1 115 ? 0.362 15.491 0.638 1.00 97.81 115 ILE A O 1
ATOM 914 N N . ARG A 1 116 ? -1.486 14.679 1.627 1.00 98.19 116 ARG A N 1
ATOM 915 C CA . ARG A 1 116 ? -1.235 13.273 1.261 1.00 98.19 116 ARG A CA 1
ATOM 916 C C . ARG A 1 116 ? -1.203 13.103 -0.256 1.00 98.19 116 ARG A C 1
ATOM 918 O O . ARG A 1 116 ? -0.270 12.493 -0.779 1.00 98.19 116 ARG A O 1
ATOM 925 N N . HIS A 1 117 ? -2.175 13.674 -0.961 1.00 97.88 117 HIS A N 1
ATOM 926 C CA . HIS A 1 117 ? -2.264 13.607 -2.416 1.00 97.88 117 HIS A CA 1
ATOM 927 C C . HIS A 1 117 ? -1.106 14.347 -3.102 1.00 97.88 117 HIS A C 1
ATOM 929 O O . HIS A 1 117 ? -0.477 13.802 -4.010 1.00 97.88 117 HIS A O 1
ATOM 935 N N . MET A 1 118 ? -0.759 15.549 -2.632 1.00 97.69 118 MET A N 1
ATOM 936 C CA . MET A 1 118 ? 0.397 16.304 -3.122 1.00 97.69 118 MET A CA 1
ATOM 937 C C . MET A 1 118 ? 1.703 15.529 -2.944 1.00 97.69 118 MET A C 1
ATOM 939 O O . MET A 1 118 ? 2.476 15.427 -3.893 1.00 97.69 118 MET A O 1
ATOM 943 N N . ARG A 1 119 ? 1.937 14.938 -1.764 1.00 98.06 119 ARG A N 1
ATOM 944 C CA . ARG A 1 119 ? 3.126 14.106 -1.511 1.00 98.06 119 ARG A CA 1
ATOM 945 C C . ARG A 1 119 ? 3.173 12.893 -2.432 1.00 98.06 119 ARG A C 1
ATOM 947 O O . ARG A 1 119 ? 4.215 12.625 -3.015 1.00 98.06 119 ARG A O 1
ATOM 954 N N . ALA A 1 120 ? 2.052 12.192 -2.605 1.00 97.81 120 ALA A N 1
ATOM 955 C CA . ALA A 1 120 ? 1.979 11.037 -3.498 1.00 97.81 120 ALA A CA 1
ATOM 956 C C . ALA A 1 120 ? 2.252 11.407 -4.967 1.00 97.81 120 ALA A C 1
ATOM 958 O O . ALA A 1 120 ? 2.825 10.609 -5.709 1.00 97.81 120 ALA A O 1
ATOM 959 N N . ASN A 1 121 ? 1.854 12.607 -5.397 1.00 97.69 121 ASN A N 1
ATOM 960 C CA . ASN A 1 121 ? 2.156 13.104 -6.737 1.00 97.69 121 ASN A CA 1
ATOM 961 C C . ASN A 1 121 ? 3.623 13.493 -6.888 1.00 97.69 121 ASN A C 1
ATOM 963 O O . ASN A 1 121 ? 4.259 13.028 -7.827 1.00 97.69 121 ASN A O 1
ATOM 967 N N . ALA A 1 122 ? 4.168 14.251 -5.936 1.00 97.75 122 ALA A N 1
ATOM 968 C CA . ALA A 1 122 ? 5.577 14.631 -5.937 1.00 97.75 122 ALA A CA 1
ATOM 969 C C . ALA A 1 122 ? 6.502 13.403 -5.940 1.00 97.75 122 ALA A C 1
ATOM 971 O O . ALA A 1 122 ? 7.466 13.370 -6.694 1.00 97.75 122 ALA A O 1
ATOM 972 N N . GLU A 1 123 ? 6.174 12.369 -5.161 1.00 97.81 123 GLU A N 1
ATOM 973 C CA . GLU A 1 123 ? 6.911 11.100 -5.146 1.00 97.81 123 GLU A CA 1
ATOM 974 C C . GLU A 1 123 ? 6.873 10.404 -6.513 1.00 97.81 123 GLU A C 1
ATOM 976 O O . GLU A 1 123 ? 7.891 9.932 -7.012 1.00 97.81 123 GLU A O 1
ATOM 981 N N . ARG A 1 124 ? 5.704 10.372 -7.162 1.00 97.62 124 ARG A N 1
ATOM 982 C CA . ARG A 1 124 ? 5.563 9.783 -8.500 1.00 97.62 124 ARG A CA 1
ATOM 983 C C . ARG A 1 124 ? 6.382 10.542 -9.543 1.00 97.62 124 ARG A C 1
ATOM 985 O O . ARG A 1 124 ? 6.994 9.913 -10.404 1.00 97.62 124 ARG A O 1
ATOM 992 N N . ASP A 1 125 ? 6.379 11.868 -9.470 1.00 97.88 125 ASP A N 1
ATOM 993 C CA . ASP A 1 125 ? 7.125 12.725 -10.389 1.00 97.88 125 ASP A CA 1
ATOM 994 C C . ASP A 1 125 ? 8.635 12.586 -10.162 1.00 97.88 125 ASP A C 1
ATOM 996 O O . ASP A 1 125 ? 9.395 12.469 -11.123 1.00 97.88 125 ASP A O 1
ATOM 1000 N N . LEU A 1 126 ? 9.071 12.499 -8.901 1.00 98.06 126 LEU A N 1
ATOM 1001 C CA . LEU A 1 126 ? 10.460 12.237 -8.531 1.00 98.06 126 LEU A CA 1
ATOM 1002 C C . LEU A 1 126 ? 10.927 10.896 -9.107 1.00 98.06 126 LEU A C 1
ATOM 1004 O O . LEU A 1 126 ? 11.896 10.872 -9.863 1.00 98.06 126 LEU A O 1
ATOM 1008 N N . GLN A 1 127 ? 10.184 9.813 -8.868 1.00 97.56 127 GLN A N 1
ATOM 1009 C CA . GLN A 1 127 ? 10.488 8.490 -9.430 1.00 97.56 127 GLN A CA 1
ATOM 1010 C C . GLN A 1 127 ? 10.516 8.501 -10.966 1.00 97.56 127 GLN A C 1
ATOM 1012 O O . GLN A 1 127 ? 11.319 7.808 -11.596 1.00 97.56 127 GLN A O 1
ATOM 1017 N N . HIS A 1 128 ? 9.641 9.286 -11.602 1.00 97.38 128 HIS A N 1
ATOM 1018 C CA . HIS A 1 128 ? 9.640 9.439 -13.053 1.00 97.38 128 HIS A CA 1
ATOM 1019 C C . HIS A 1 128 ? 10.911 10.133 -13.557 1.00 97.38 128 HIS A C 1
ATOM 1021 O O . HIS A 1 128 ? 11.518 9.672 -14.526 1.00 97.38 128 HIS A O 1
ATOM 1027 N N . HIS A 1 129 ? 11.324 11.217 -12.902 1.00 98.00 129 HIS A N 1
ATOM 1028 C CA . HIS A 1 129 ? 12.541 11.940 -13.252 1.00 98.00 129 HIS A CA 1
ATOM 1029 C C . HIS A 1 129 ? 13.806 11.121 -12.982 1.00 98.00 129 HIS A C 1
ATOM 1031 O O . HIS A 1 129 ? 14.691 11.108 -13.836 1.00 98.00 129 HIS A O 1
ATOM 1037 N N . GLU A 1 130 ? 13.869 10.379 -11.876 1.00 98.06 130 GLU A N 1
ATOM 1038 C CA . GLU A 1 130 ? 14.955 9.431 -11.597 1.00 98.06 130 GLU A CA 1
ATOM 1039 C C . GLU A 1 130 ? 15.083 8.391 -12.715 1.00 98.06 130 GLU A C 1
ATOM 1041 O O . GLU A 1 130 ? 16.162 8.225 -13.282 1.00 98.06 130 GLU A O 1
ATOM 1046 N N . ALA A 1 131 ? 13.972 7.778 -13.135 1.00 96.75 131 ALA A N 1
ATOM 1047 C CA . ALA A 1 131 ? 13.979 6.817 -14.237 1.00 96.75 131 ALA A CA 1
ATOM 1048 C C . ALA A 1 131 ? 14.463 7.430 -15.569 1.00 96.75 131 ALA A C 1
ATOM 1050 O O . ALA A 1 131 ? 15.134 6.755 -16.354 1.00 96.75 131 ALA A O 1
ATOM 1051 N N . ILE A 1 132 ? 14.141 8.703 -15.840 1.00 97.62 132 ILE A N 1
ATOM 1052 C CA . ILE A 1 132 ? 14.640 9.424 -17.024 1.00 97.62 132 ILE A CA 1
ATOM 1053 C C . ILE A 1 132 ? 16.154 9.634 -16.935 1.00 97.62 132 ILE A C 1
ATOM 1055 O O . ILE A 1 132 ? 16.853 9.443 -17.934 1.00 97.62 132 ILE A O 1
ATOM 1059 N N . ILE A 1 133 ? 16.661 10.036 -15.767 1.00 97.88 133 ILE A N 1
ATOM 1060 C CA . ILE A 1 133 ? 18.092 10.268 -15.547 1.00 97.88 133 ILE A CA 1
ATOM 1061 C C . ILE A 1 133 ? 18.863 8.959 -15.725 1.00 97.88 133 ILE A C 1
ATOM 1063 O O . ILE A 1 133 ? 19.793 8.916 -16.529 1.00 97.88 133 ILE A O 1
ATOM 1067 N N . GLU A 1 134 ? 18.429 7.875 -15.080 1.00 97.00 134 GLU A N 1
ATOM 1068 C CA . GLU A 1 134 ? 19.052 6.555 -15.223 1.00 97.00 134 GLU A CA 1
ATOM 1069 C C . GLU A 1 134 ? 19.071 6.087 -16.689 1.00 97.00 134 GLU A C 1
ATOM 1071 O O . GLU A 1 134 ? 20.089 5.605 -17.196 1.00 97.00 134 GLU A O 1
ATOM 1076 N N . GLU A 1 135 ? 17.967 6.266 -17.423 1.00 95.69 135 GLU A N 1
ATOM 1077 C CA . GLU A 1 135 ? 17.906 5.926 -18.847 1.00 95.69 135 GLU A CA 1
ATOM 1078 C C . GLU A 1 135 ? 18.888 6.769 -19.680 1.00 95.69 135 GLU A C 1
ATOM 1080 O O . GLU A 1 135 ? 19.550 6.250 -20.588 1.00 95.69 135 GLU A O 1
ATOM 1085 N N . ALA A 1 136 ? 18.998 8.066 -19.385 1.00 97.12 136 ALA A N 1
ATOM 1086 C CA . ALA A 1 136 ? 19.925 8.966 -20.058 1.00 97.12 136 ALA A CA 1
ATOM 1087 C C . ALA A 1 136 ? 21.388 8.586 -19.786 1.00 97.12 136 ALA A C 1
ATOM 1089 O O . ALA A 1 136 ? 22.191 8.564 -20.723 1.00 97.12 136 ALA A O 1
ATOM 1090 N N . GLU A 1 137 ? 21.730 8.222 -18.550 1.00 97.56 137 GLU A N 1
ATOM 1091 C CA . GLU A 1 137 ? 23.065 7.755 -18.167 1.00 97.56 137 GLU A CA 1
ATOM 1092 C C . GLU A 1 137 ? 23.442 6.453 -18.881 1.00 97.56 137 GLU A C 1
ATOM 1094 O O . GLU A 1 137 ? 24.535 6.343 -19.451 1.00 97.56 137 GLU A O 1
ATOM 1099 N N . ILE A 1 138 ? 22.517 5.488 -18.935 1.00 95.75 138 ILE A N 1
ATOM 1100 C CA . ILE A 1 138 ? 22.711 4.231 -19.668 1.00 95.75 138 ILE A CA 1
ATOM 1101 C C . ILE A 1 138 ? 22.947 4.521 -21.154 1.00 95.75 138 ILE A C 1
ATOM 1103 O O . ILE A 1 138 ? 23.934 4.049 -21.728 1.00 95.75 138 ILE A O 1
ATOM 1107 N N . ARG A 1 139 ? 22.090 5.340 -21.782 1.00 96.00 139 ARG A N 1
ATOM 1108 C CA . ARG A 1 139 ? 22.240 5.728 -23.195 1.00 96.00 139 ARG A CA 1
ATOM 1109 C C . ARG A 1 139 ? 23.562 6.439 -23.452 1.00 96.00 139 ARG A C 1
ATOM 1111 O O . ARG A 1 139 ? 24.221 6.164 -24.455 1.00 96.00 139 ARG A O 1
ATOM 1118 N N . TRP A 1 140 ? 23.968 7.336 -22.560 1.00 97.31 140 TRP A N 1
ATOM 1119 C CA . TRP A 1 140 ? 25.236 8.045 -22.671 1.00 97.31 140 TRP A CA 1
ATOM 1120 C C . TRP A 1 140 ? 26.419 7.074 -22.649 1.00 97.31 140 TRP A C 1
ATOM 1122 O O . TRP A 1 140 ? 27.275 7.121 -23.539 1.00 97.31 140 TRP A O 1
ATOM 1132 N N . ALA A 1 141 ? 26.437 6.142 -21.695 1.00 97.19 141 ALA A N 1
ATOM 1133 C CA . ALA A 1 141 ? 27.470 5.117 -21.602 1.00 97.19 141 ALA A CA 1
ATOM 1134 C C . ALA A 1 141 ? 27.512 4.217 -22.852 1.00 97.19 141 ALA A C 1
ATOM 1136 O O . ALA A 1 141 ? 28.593 3.889 -23.350 1.00 97.19 141 ALA A O 1
ATOM 1137 N N . GLU A 1 142 ? 26.352 3.843 -23.398 1.00 93.12 142 GLU A N 1
ATOM 1138 C CA . GLU A 1 142 ? 26.248 3.061 -24.634 1.00 93.12 142 GLU A CA 1
ATOM 1139 C C . GLU A 1 142 ? 26.789 3.816 -25.854 1.00 93.12 142 GLU A C 1
ATOM 1141 O O . GLU A 1 142 ? 27.559 3.245 -26.629 1.00 93.12 142 GLU A O 1
ATOM 1146 N N . VAL A 1 143 ? 26.449 5.099 -26.010 1.00 95.81 143 VAL A N 1
ATOM 1147 C CA . VAL A 1 143 ? 26.953 5.944 -27.105 1.00 95.81 143 VAL A CA 1
ATOM 1148 C C . VAL A 1 143 ? 28.465 6.130 -27.003 1.00 95.81 143 VAL A C 1
ATOM 1150 O O . VAL A 1 143 ? 29.168 5.987 -28.005 1.00 95.81 143 VAL A O 1
ATOM 1153 N N . GLN A 1 144 ? 28.989 6.393 -25.803 1.00 97.62 144 GLN A N 1
ATOM 1154 C CA . GLN A 1 144 ? 30.432 6.510 -25.576 1.00 97.62 144 GLN A CA 1
ATOM 1155 C C . GLN A 1 144 ? 31.162 5.215 -25.944 1.00 97.62 144 GLN A C 1
ATOM 1157 O O . GLN A 1 144 ? 32.173 5.248 -26.656 1.00 97.62 144 GLN A O 1
ATOM 1162 N N . ARG A 1 145 ? 30.617 4.064 -25.532 1.00 95.06 145 ARG A N 1
ATOM 1163 C CA . ARG A 1 145 ? 31.155 2.747 -25.888 1.00 95.06 145 ARG A CA 1
ATOM 1164 C C . ARG A 1 145 ? 31.115 2.517 -27.400 1.00 95.06 145 ARG A C 1
ATOM 1166 O O . ARG A 1 145 ? 32.145 2.186 -27.983 1.00 95.06 145 ARG A O 1
ATOM 1173 N N . ALA A 1 146 ? 29.980 2.773 -28.049 1.00 92.50 146 ALA A N 1
ATOM 1174 C CA . ALA A 1 146 ? 29.819 2.614 -29.493 1.00 92.50 146 ALA A CA 1
ATOM 1175 C C . ALA A 1 146 ? 30.773 3.522 -30.287 1.00 92.50 146 ALA A C 1
ATOM 1177 O O . ALA A 1 146 ? 31.384 3.083 -31.262 1.00 92.50 146 ALA A O 1
ATOM 1178 N N . MET A 1 147 ? 30.967 4.769 -29.847 1.00 95.38 147 MET A N 1
ATOM 1179 C CA . MET A 1 147 ? 31.939 5.687 -30.442 1.00 95.38 147 MET A CA 1
ATOM 1180 C C . MET A 1 147 ? 33.369 5.152 -30.295 1.00 95.38 147 MET A C 1
ATOM 1182 O O . MET A 1 147 ? 34.147 5.209 -31.252 1.00 95.38 147 MET A O 1
ATOM 1186 N N . HIS A 1 148 ? 33.738 4.662 -29.108 1.00 95.50 148 HIS A N 1
ATOM 1187 C CA . HIS A 1 148 ? 35.066 4.102 -28.868 1.00 95.50 148 HIS A CA 1
ATOM 1188 C C . HIS A 1 148 ? 35.324 2.875 -29.752 1.00 95.50 148 HIS A C 1
ATOM 1190 O O . HIS A 1 148 ? 36.356 2.806 -30.425 1.00 95.50 148 HIS A O 1
ATOM 1196 N N . GLU A 1 149 ? 34.369 1.948 -29.805 1.00 92.81 149 GLU A N 1
ATOM 1197 C CA . GLU A 1 149 ? 34.419 0.756 -30.653 1.00 92.81 149 GLU A CA 1
ATOM 1198 C C . GLU A 1 149 ? 34.510 1.127 -32.135 1.00 92.81 149 GLU A C 1
ATOM 1200 O O . GLU A 1 149 ? 35.379 0.622 -32.838 1.00 92.81 149 GLU A O 1
ATOM 1205 N N . PHE A 1 150 ? 33.711 2.086 -32.612 1.00 93.50 150 PHE A N 1
ATOM 1206 C CA . PHE A 1 150 ? 33.784 2.549 -33.999 1.00 93.50 150 PHE A CA 1
ATOM 1207 C C . PHE A 1 150 ? 35.150 3.160 -34.337 1.00 93.50 150 PHE A C 1
ATOM 1209 O O . PHE A 1 150 ? 35.757 2.836 -35.364 1.00 93.50 150 PHE A O 1
ATOM 1216 N N . LYS A 1 151 ? 35.683 4.022 -33.460 1.00 93.81 151 LYS A N 1
ATOM 1217 C CA . LYS A 1 151 ? 37.027 4.597 -33.628 1.00 93.81 151 LYS A CA 1
ATOM 1218 C C . LYS A 1 151 ? 38.089 3.498 -33.692 1.00 93.81 151 LYS A C 1
ATOM 1220 O O . LYS A 1 151 ? 38.995 3.571 -34.524 1.00 93.81 151 LYS A O 1
ATOM 1225 N N . LYS A 1 152 ? 37.984 2.488 -32.826 1.00 91.12 152 LYS A N 1
ATOM 1226 C CA . LYS A 1 152 ? 38.924 1.367 -32.746 1.00 91.12 152 LYS A CA 1
ATOM 1227 C C . LYS A 1 152 ? 38.839 0.448 -33.967 1.00 91.12 152 LYS A C 1
ATOM 1229 O O . LYS A 1 152 ? 39.862 0.204 -34.599 1.00 91.12 152 LYS A O 1
ATOM 1234 N N . ASP A 1 153 ? 37.650 -0.026 -34.305 1.00 87.50 153 ASP A N 1
ATOM 1235 C CA . ASP A 1 153 ? 37.458 -1.130 -35.248 1.00 87.50 153 ASP A CA 1
ATOM 1236 C C . ASP A 1 153 ? 37.349 -0.654 -36.697 1.00 87.50 153 ASP A C 1
ATOM 1238 O O . ASP A 1 153 ? 37.746 -1.373 -37.622 1.00 87.50 153 ASP A O 1
ATOM 1242 N N . ILE A 1 154 ? 36.849 0.568 -36.902 1.00 91.31 154 ILE A N 1
ATOM 1243 C CA . ILE A 1 154 ? 36.663 1.166 -38.224 1.00 91.31 154 ILE A CA 1
ATOM 1244 C C . ILE A 1 154 ? 37.729 2.213 -38.481 1.00 91.31 154 ILE A C 1
ATOM 1246 O O . ILE A 1 154 ? 38.580 1.994 -39.340 1.00 91.31 154 ILE A O 1
ATOM 1250 N N . LEU A 1 155 ? 37.732 3.317 -37.728 1.00 88.25 155 LEU A N 1
ATOM 1251 C CA . LEU A 1 155 ? 38.534 4.498 -38.065 1.00 88.25 155 LEU A CA 1
ATOM 1252 C C . LEU A 1 155 ? 40.040 4.192 -38.133 1.00 88.25 155 LEU A C 1
ATOM 1254 O O . LEU A 1 155 ? 40.700 4.584 -39.095 1.00 88.25 155 LEU A O 1
ATOM 1258 N N . LYS A 1 156 ? 40.577 3.442 -37.159 1.00 88.50 156 LYS A N 1
ATOM 1259 C CA . LYS A 1 156 ? 41.987 3.008 -37.165 1.00 88.50 156 LYS A CA 1
ATOM 1260 C C . LYS A 1 156 ? 42.289 2.007 -38.286 1.00 88.50 156 LYS A C 1
ATOM 1262 O O . LYS A 1 156 ? 43.343 2.096 -38.907 1.00 88.50 156 LYS A O 1
ATOM 1267 N N . THR A 1 157 ? 41.365 1.092 -38.576 1.00 85.75 157 THR A N 1
ATOM 1268 C CA . THR A 1 157 ? 41.540 0.037 -39.590 1.00 85.75 157 THR A CA 1
ATOM 1269 C C . THR A 1 157 ? 41.532 0.589 -41.016 1.00 85.75 157 THR A C 1
ATOM 1271 O O . THR A 1 157 ? 42.309 0.141 -41.859 1.00 85.75 157 THR A O 1
ATOM 1274 N N . ILE A 1 158 ? 40.667 1.567 -41.306 1.00 88.69 158 ILE A N 1
ATOM 1275 C CA . ILE A 1 158 ? 40.492 2.108 -42.662 1.00 88.69 158 ILE A CA 1
ATOM 1276 C C . ILE A 1 158 ? 41.321 3.367 -42.937 1.00 88.69 158 ILE A C 1
ATOM 1278 O O . ILE A 1 158 ? 41.334 3.822 -44.079 1.00 88.69 158 ILE A O 1
ATOM 1282 N N . SER A 1 159 ? 42.024 3.927 -41.941 1.00 82.44 159 SER A N 1
ATOM 1283 C CA . SER A 1 159 ? 42.665 5.251 -42.053 1.00 82.44 159 SER A CA 1
ATOM 1284 C C . SER A 1 159 ? 43.623 5.366 -43.250 1.00 82.44 159 SER A C 1
ATOM 1286 O O . SER A 1 159 ? 43.600 6.366 -43.962 1.00 82.44 159 SER A O 1
ATOM 1288 N N . LYS A 1 160 ? 44.391 4.306 -43.540 1.00 80.25 160 LYS A N 1
ATOM 1289 C CA . LYS A 1 160 ? 45.348 4.247 -44.662 1.00 80.25 160 LYS A CA 1
ATOM 1290 C C . LYS A 1 160 ? 44.733 3.812 -46.000 1.00 80.25 160 LYS A C 1
ATOM 1292 O O . LYS A 1 160 ? 45.419 3.826 -47.013 1.00 80.25 160 LYS A O 1
ATOM 1297 N N . LYS A 1 161 ? 43.469 3.376 -46.012 1.00 81.81 161 LYS A N 1
ATOM 1298 C CA . LYS A 1 161 ? 42.765 2.815 -47.185 1.00 81.81 161 LYS A CA 1
ATOM 1299 C C . LYS A 1 161 ? 41.438 3.533 -47.460 1.00 81.81 161 LYS A C 1
ATOM 1301 O O . LYS A 1 161 ? 40.513 2.943 -48.025 1.00 81.81 161 LYS A O 1
ATOM 1306 N N . LYS A 1 162 ? 41.315 4.786 -47.016 1.00 80.75 162 LYS A N 1
ATOM 1307 C CA . LYS A 1 162 ? 40.098 5.592 -47.161 1.00 80.75 162 LYS A CA 1
ATOM 1308 C C . LYS A 1 162 ? 39.717 5.704 -48.644 1.00 80.75 162 LYS A C 1
ATOM 1310 O O . LYS A 1 162 ? 40.572 5.974 -49.477 1.00 80.75 162 LYS A O 1
ATOM 1315 N N . GLY A 1 163 ? 38.446 5.456 -48.966 1.00 78.44 163 GLY A N 1
ATOM 1316 C CA . GLY A 1 163 ? 37.937 5.457 -50.346 1.00 78.44 163 GLY A CA 1
ATOM 1317 C C . GLY A 1 163 ? 38.123 4.142 -51.113 1.00 78.44 163 GLY A C 1
ATOM 1318 O O . GLY A 1 163 ? 37.585 4.003 -52.205 1.00 78.44 163 GLY A O 1
ATOM 1319 N N . SER A 1 164 ? 38.830 3.152 -50.554 1.00 91.00 164 SER A N 1
ATOM 1320 C CA . SER A 1 164 ? 38.920 1.825 -51.174 1.00 91.00 164 SER A CA 1
ATOM 1321 C C . SER A 1 164 ? 37.627 1.023 -51.003 1.00 91.00 164 SER A C 1
ATOM 1323 O O . SER A 1 164 ? 36.946 1.129 -49.981 1.00 91.00 164 SER A O 1
ATOM 1325 N N . ILE A 1 165 ? 37.348 0.133 -51.959 1.00 90.06 165 ILE A N 1
ATOM 1326 C CA . ILE A 1 165 ? 36.227 -0.823 -51.895 1.00 90.06 165 ILE A CA 1
ATOM 1327 C C . ILE A 1 165 ? 36.269 -1.628 -50.584 1.00 90.06 165 ILE A C 1
ATOM 1329 O O . ILE A 1 165 ? 35.239 -1.834 -49.944 1.00 90.06 165 ILE A O 1
ATOM 1333 N N . LEU A 1 166 ? 37.468 -2.009 -50.131 1.00 86.94 166 LEU A N 1
ATOM 1334 C CA . LEU A 1 166 ? 37.668 -2.748 -48.883 1.00 86.94 166 LEU A CA 1
ATOM 1335 C C . LEU A 1 166 ? 37.277 -1.927 -47.639 1.00 86.94 166 LEU A C 1
ATOM 1337 O O . LEU A 1 166 ? 36.710 -2.475 -46.694 1.00 86.94 166 LEU A O 1
ATOM 1341 N N . ALA A 1 167 ? 37.553 -0.618 -47.627 1.00 89.88 167 ALA A N 1
ATOM 1342 C CA . ALA A 1 167 ? 37.117 0.264 -46.546 1.00 89.88 167 ALA A CA 1
ATOM 1343 C C . ALA A 1 167 ? 35.586 0.379 -46.505 1.00 89.88 167 ALA A C 1
ATOM 1345 O O . ALA A 1 167 ? 35.001 0.267 -45.428 1.00 89.88 167 ALA A O 1
ATOM 1346 N N . THR A 1 168 ? 34.935 0.515 -47.664 1.00 90.81 168 THR A N 1
ATOM 1347 C CA . THR A 1 168 ? 33.468 0.538 -47.767 1.00 90.81 168 THR A CA 1
ATOM 1348 C C . THR A 1 168 ? 32.850 -0.777 -47.289 1.00 90.81 168 THR A C 1
ATOM 1350 O O . THR A 1 168 ? 31.951 -0.758 -46.451 1.00 90.81 168 THR A O 1
ATOM 1353 N N . GLN A 1 169 ? 33.377 -1.929 -47.722 1.00 91.50 169 GLN A N 1
ATOM 1354 C CA . GLN A 1 169 ? 32.923 -3.250 -47.261 1.00 91.50 169 GLN A CA 1
ATOM 1355 C C . GLN A 1 169 ? 33.046 -3.416 -45.740 1.00 91.50 169 GLN A C 1
ATOM 1357 O O . GLN A 1 169 ? 32.153 -3.971 -45.101 1.00 91.50 169 GLN A O 1
ATOM 1362 N N . LYS A 1 170 ? 34.127 -2.906 -45.135 1.00 90.62 170 LYS A N 1
ATOM 1363 C CA . LYS A 1 170 ? 34.324 -2.963 -43.680 1.00 90.62 170 LYS A CA 1
ATOM 1364 C C . LYS A 1 170 ? 33.281 -2.135 -42.923 1.00 90.62 170 LYS A C 1
ATOM 1366 O O . LYS A 1 170 ? 32.782 -2.600 -41.901 1.00 90.62 170 LYS A O 1
ATOM 1371 N N . VAL A 1 171 ? 32.949 -0.942 -43.425 1.00 91.62 171 VAL A N 1
ATOM 1372 C CA . VAL A 1 171 ? 31.900 -0.084 -42.848 1.00 91.62 171 VAL A CA 1
ATOM 1373 C C . VAL A 1 171 ? 30.524 -0.740 -42.986 1.00 91.62 171 VAL A C 1
ATOM 1375 O O . VAL A 1 171 ? 29.792 -0.790 -42.002 1.00 91.62 171 VAL A O 1
ATOM 1378 N N . MET A 1 172 ? 30.193 -1.302 -44.154 1.00 93.31 172 MET A N 1
ATOM 1379 C CA . MET A 1 172 ? 28.916 -2.002 -44.358 1.00 93.31 172 MET A CA 1
ATOM 1380 C C . MET A 1 172 ? 28.764 -3.189 -43.405 1.00 93.31 172 MET A C 1
ATOM 1382 O O . MET A 1 172 ? 27.771 -3.268 -42.686 1.00 93.31 172 MET A O 1
ATOM 1386 N N . LYS A 1 173 ? 29.795 -4.038 -43.298 1.00 93.56 173 LYS A N 1
ATOM 1387 C CA . LYS A 1 173 ? 29.787 -5.169 -42.362 1.00 93.56 173 LYS A CA 1
ATOM 1388 C C . LYS A 1 173 ? 29.593 -4.722 -40.909 1.00 93.56 173 LYS A C 1
ATOM 1390 O O . LYS A 1 173 ? 28.852 -5.354 -40.167 1.00 93.56 173 LYS A O 1
ATOM 1395 N N . TYR A 1 174 ? 30.231 -3.627 -40.493 1.00 93.62 174 TYR A N 1
ATOM 1396 C CA . TYR A 1 174 ? 30.034 -3.080 -39.149 1.00 93.62 174 TYR A CA 1
ATOM 1397 C C . TYR A 1 174 ? 28.588 -2.642 -38.903 1.00 93.62 174 TYR A C 1
ATOM 1399 O O . TYR A 1 174 ? 28.039 -2.932 -37.842 1.00 93.62 174 TYR A O 1
ATOM 1407 N N . ILE A 1 175 ? 27.962 -1.971 -39.873 1.00 93.00 175 ILE A N 1
ATOM 1408 C CA . ILE A 1 175 ? 26.560 -1.549 -39.773 1.00 93.00 175 ILE A CA 1
ATOM 1409 C C . ILE A 1 175 ? 25.641 -2.775 -39.667 1.00 93.00 175 ILE A C 1
ATOM 1411 O O . ILE A 1 175 ? 24.768 -2.805 -38.801 1.00 93.00 175 ILE A O 1
ATOM 1415 N N . GLU A 1 176 ? 25.863 -3.803 -40.487 1.00 95.88 176 GLU A N 1
ATOM 1416 C CA . GLU A 1 176 ? 25.115 -5.067 -40.435 1.00 95.88 176 GLU A CA 1
ATOM 1417 C C . GLU A 1 176 ? 25.270 -5.776 -39.081 1.00 95.88 176 GLU A C 1
ATOM 1419 O O . GLU A 1 176 ? 24.272 -6.136 -38.450 1.00 95.88 176 GLU A O 1
ATOM 1424 N N . ASP A 1 177 ? 26.504 -5.911 -38.586 1.00 94.44 177 ASP A N 1
ATOM 1425 C CA . ASP A 1 177 ? 26.793 -6.517 -37.284 1.00 94.44 177 ASP A CA 1
ATOM 1426 C C . ASP A 1 177 ? 26.123 -5.729 -36.142 1.00 94.44 177 ASP A C 1
ATOM 1428 O O . ASP A 1 177 ? 25.553 -6.321 -35.220 1.00 94.44 177 ASP A O 1
ATOM 1432 N N . MET A 1 178 ? 26.135 -4.393 -36.203 1.00 91.81 178 MET A N 1
ATOM 1433 C CA . MET A 1 178 ? 25.460 -3.535 -35.223 1.00 91.81 178 MET A CA 1
ATOM 1434 C C . MET A 1 178 ? 23.936 -3.660 -35.283 1.00 91.81 178 MET A C 1
ATOM 1436 O O . MET A 1 178 ? 23.293 -3.718 -34.234 1.00 91.81 178 MET A O 1
ATOM 1440 N N . ASN A 1 179 ? 23.346 -3.745 -36.476 1.00 94.62 179 ASN A N 1
ATOM 1441 C CA . ASN A 1 179 ? 21.912 -3.992 -36.641 1.00 94.62 179 ASN A CA 1
ATOM 1442 C C . ASN A 1 179 ? 21.519 -5.326 -36.006 1.00 94.62 179 ASN A C 1
ATOM 1444 O O . ASN A 1 179 ? 20.622 -5.363 -35.165 1.00 94.62 179 ASN A O 1
ATOM 1448 N N . ARG A 1 180 ? 22.276 -6.390 -36.296 1.00 96.88 180 ARG A N 1
ATOM 1449 C CA . ARG A 1 180 ? 22.044 -7.719 -35.721 1.00 96.88 180 ARG A CA 1
ATOM 1450 C C . ARG A 1 180 ? 22.148 -7.725 -34.193 1.00 96.88 180 ARG A C 1
ATOM 1452 O O . ARG A 1 180 ? 21.328 -8.349 -33.523 1.00 96.88 180 ARG A O 1
ATOM 1459 N N . ARG A 1 181 ? 23.129 -7.021 -33.613 1.00 93.31 181 ARG A N 1
ATOM 1460 C CA . ARG A 1 181 ? 23.242 -6.877 -32.147 1.00 93.31 181 ARG A CA 1
ATOM 1461 C C . ARG A 1 181 ? 22.035 -6.155 -31.545 1.00 93.31 181 ARG A C 1
ATOM 1463 O O . ARG A 1 181 ? 21.536 -6.596 -30.510 1.00 93.31 181 ARG A O 1
ATOM 1470 N N . ARG A 1 182 ? 21.560 -5.078 -32.183 1.00 93.25 182 ARG A N 1
ATOM 1471 C CA . ARG A 1 182 ? 20.368 -4.338 -31.734 1.00 93.25 182 ARG A CA 1
ATOM 1472 C C . ARG A 1 182 ? 19.112 -5.204 -31.788 1.00 93.25 182 ARG A C 1
ATOM 1474 O O . ARG A 1 182 ? 18.355 -5.201 -30.821 1.00 93.25 182 ARG A O 1
ATOM 1481 N N . ASP A 1 183 ? 18.925 -5.987 -32.847 1.00 96.75 183 ASP A N 1
ATOM 1482 C CA . ASP A 1 183 ? 17.790 -6.912 -32.954 1.00 96.75 183 ASP A CA 1
ATOM 1483 C C . ASP A 1 183 ? 17.820 -7.998 -31.871 1.00 96.75 183 ASP A C 1
ATOM 1485 O O . ASP A 1 183 ? 16.821 -8.201 -31.182 1.00 96.75 183 ASP A O 1
ATOM 1489 N N . ASN A 1 184 ? 18.983 -8.604 -31.613 1.00 96.56 184 ASN A N 1
ATOM 1490 C CA . ASN A 1 184 ? 19.130 -9.568 -30.518 1.00 96.56 184 ASN A CA 1
ATOM 1491 C C . ASN A 1 184 ? 18.796 -8.947 -29.148 1.00 96.56 184 ASN A C 1
ATOM 1493 O O . ASN A 1 184 ? 18.173 -9.586 -28.297 1.00 96.56 184 ASN A O 1
ATOM 1497 N N . MET A 1 185 ? 19.213 -7.696 -28.913 1.00 93.88 185 MET A N 1
ATOM 1498 C CA . MET A 1 185 ? 18.896 -6.988 -27.670 1.00 93.88 185 MET A CA 1
ATOM 1499 C C . MET A 1 185 ? 17.398 -6.688 -27.561 1.00 93.88 185 MET A C 1
ATOM 1501 O O . MET A 1 185 ? 16.813 -6.894 -26.497 1.00 93.88 185 MET A O 1
ATOM 1505 N N . LYS A 1 186 ? 16.764 -6.257 -28.657 1.00 96.00 186 LYS A N 1
ATOM 1506 C CA . LYS A 1 186 ? 15.316 -6.023 -28.733 1.00 96.00 186 LYS A CA 1
ATOM 1507 C C . LYS A 1 186 ? 14.540 -7.272 -28.322 1.00 96.00 186 LYS A C 1
ATOM 1509 O O . LYS A 1 186 ? 13.661 -7.178 -27.468 1.00 96.00 186 LYS A O 1
ATOM 1514 N N . ASP A 1 187 ? 14.900 -8.437 -28.851 1.00 97.25 187 ASP A N 1
ATOM 1515 C CA . ASP A 1 187 ? 14.224 -9.696 -28.523 1.00 97.25 187 ASP A CA 1
ATOM 1516 C C . ASP A 1 187 ? 14.438 -10.098 -27.055 1.00 97.25 187 ASP A C 1
ATOM 1518 O O . ASP A 1 187 ? 13.486 -10.477 -26.364 1.00 97.25 187 ASP A O 1
ATOM 1522 N N . LYS A 1 188 ? 15.656 -9.913 -26.525 1.00 97.00 188 LYS A N 1
ATOM 1523 C CA . LYS A 1 188 ? 15.964 -10.144 -25.103 1.00 97.00 188 LYS A CA 1
ATOM 1524 C C . LYS A 1 188 ? 15.144 -9.239 -24.181 1.00 97.00 188 LYS A C 1
ATOM 1526 O O . LYS A 1 188 ? 14.589 -9.713 -23.188 1.00 97.00 188 LYS A O 1
ATOM 1531 N N . LEU A 1 189 ? 15.054 -7.946 -24.492 1.00 95.44 189 LEU A N 1
ATOM 1532 C CA . LEU A 1 189 ? 14.253 -6.984 -23.730 1.00 95.44 189 LEU A CA 1
ATOM 1533 C C . LEU A 1 189 ? 12.762 -7.308 -23.820 1.00 95.44 189 LEU A C 1
ATOM 1535 O O . LEU A 1 189 ? 12.058 -7.243 -22.814 1.00 95.44 189 LEU A O 1
ATOM 1539 N N . ARG A 1 190 ? 12.285 -7.727 -24.993 1.00 97.75 190 ARG A N 1
ATOM 1540 C CA . ARG A 1 190 ? 10.892 -8.122 -25.201 1.00 97.75 190 ARG A CA 1
ATOM 1541 C C . ARG A 1 190 ? 10.521 -9.342 -24.353 1.00 97.75 190 ARG A C 1
ATOM 1543 O O . ARG A 1 190 ? 9.485 -9.314 -23.688 1.00 97.75 190 ARG A O 1
ATOM 1550 N N . LEU A 1 191 ? 11.385 -10.358 -24.293 1.00 97.44 191 LEU A N 1
ATOM 1551 C CA . LEU A 1 191 ? 11.189 -11.527 -23.429 1.00 97.44 191 LEU A CA 1
ATOM 1552 C C . LEU A 1 191 ? 11.188 -11.144 -21.940 1.00 97.44 191 LEU A C 1
ATOM 1554 O O . LEU A 1 191 ? 10.287 -11.544 -21.201 1.00 97.44 191 LEU A O 1
ATOM 1558 N N . LYS A 1 192 ? 12.143 -10.308 -21.506 1.00 97.38 192 LYS A N 1
ATOM 1559 C CA . LYS A 1 192 ? 12.174 -9.776 -20.133 1.00 97.38 192 LYS A CA 1
ATOM 1560 C C . LYS A 1 192 ? 10.904 -8.999 -19.788 1.00 97.38 192 LYS A C 1
ATOM 1562 O O . LYS A 1 192 ? 10.349 -9.198 -18.713 1.00 97.38 192 LYS A O 1
ATOM 1567 N N . ASN A 1 193 ? 10.410 -8.157 -20.695 1.00 96.62 193 ASN A N 1
ATOM 1568 C CA . ASN A 1 193 ? 9.192 -7.378 -20.483 1.00 96.62 193 ASN A CA 1
ATOM 1569 C C . ASN A 1 193 ? 7.969 -8.281 -20.277 1.00 96.62 193 ASN A C 1
ATOM 1571 O O . ASN A 1 193 ? 7.183 -8.050 -19.361 1.00 96.62 193 ASN A O 1
ATOM 1575 N N . VAL A 1 194 ? 7.827 -9.334 -21.089 1.00 98.06 194 VAL A N 1
ATOM 1576 C CA . VAL A 1 194 ? 6.755 -10.328 -20.918 1.00 98.06 194 VAL A CA 1
ATOM 1577 C C . VAL A 1 194 ? 6.890 -11.045 -19.572 1.00 98.06 194 VAL A C 1
ATOM 1579 O O . VAL A 1 194 ? 5.909 -11.128 -18.835 1.00 98.06 194 VAL A O 1
ATOM 1582 N N . SER A 1 195 ? 8.097 -11.486 -19.205 1.00 97.94 195 SER A N 1
ATOM 1583 C CA . SER A 1 195 ? 8.356 -12.146 -17.917 1.00 97.94 195 SER A CA 1
ATOM 1584 C C . SER A 1 195 ? 8.000 -11.253 -16.722 1.00 97.94 195 SER A C 1
ATOM 1586 O O . SER A 1 195 ? 7.289 -11.683 -15.815 1.00 97.94 195 SER A O 1
ATOM 1588 N N . LEU A 1 196 ? 8.433 -9.989 -16.736 1.00 97.88 196 LEU A N 1
ATOM 1589 C CA . LEU A 1 196 ? 8.133 -9.020 -15.679 1.00 97.88 196 LEU A CA 1
ATOM 1590 C C . LEU A 1 196 ? 6.637 -8.696 -15.606 1.00 97.88 196 LEU A C 1
ATOM 1592 O O . LEU A 1 196 ? 6.089 -8.577 -14.514 1.00 97.88 196 LEU A O 1
ATOM 1596 N N . LYS A 1 197 ? 5.935 -8.617 -16.745 1.00 98.00 197 LYS A N 1
ATOM 1597 C CA . LYS A 1 197 ? 4.471 -8.456 -16.769 1.00 98.00 197 LYS A CA 1
ATOM 1598 C C . LYS A 1 197 ? 3.758 -9.626 -16.095 1.00 98.00 197 LYS A C 1
ATOM 1600 O O . LYS A 1 197 ? 2.813 -9.401 -15.341 1.00 98.00 197 LYS A O 1
ATOM 1605 N N . VAL A 1 198 ? 4.200 -10.859 -16.344 1.00 98.06 198 VAL A N 1
ATOM 1606 C CA . VAL A 1 198 ? 3.646 -12.054 -15.686 1.00 98.06 198 VAL A CA 1
ATOM 1607 C C . VAL A 1 198 ? 3.938 -12.028 -14.185 1.00 98.06 198 VAL A C 1
ATOM 1609 O O . VAL A 1 198 ? 3.023 -12.233 -13.389 1.00 98.06 198 VAL A O 1
ATOM 1612 N N . GLN A 1 199 ? 5.170 -11.703 -13.783 1.00 97.75 199 GLN A N 1
ATOM 1613 C CA . GLN A 1 199 ? 5.543 -11.598 -12.371 1.00 97.75 199 GLN A CA 1
ATOM 1614 C C . GLN A 1 199 ? 4.737 -10.512 -11.647 1.00 97.75 199 GLN A C 1
ATOM 1616 O O . GLN A 1 199 ? 4.195 -10.773 -10.578 1.00 97.75 199 GLN A O 1
ATOM 1621 N N . ARG A 1 200 ? 4.569 -9.333 -12.257 1.00 97.50 200 ARG A N 1
ATOM 1622 C CA . ARG A 1 200 ? 3.725 -8.254 -11.724 1.00 97.50 200 ARG A CA 1
ATOM 1623 C C . ARG A 1 200 ? 2.288 -8.721 -11.513 1.00 97.50 200 ARG A C 1
ATOM 1625 O O . ARG A 1 200 ? 1.734 -8.493 -10.445 1.00 97.50 200 ARG A O 1
ATOM 1632 N N . LYS A 1 201 ? 1.686 -9.389 -12.504 1.00 97.81 201 LYS A N 1
ATOM 1633 C CA . LYS A 1 201 ? 0.324 -9.935 -12.376 1.00 97.81 201 LYS A CA 1
ATOM 1634 C C . LYS A 1 201 ? 0.225 -10.943 -11.230 1.00 97.81 201 LYS A C 1
ATOM 1636 O O . LYS A 1 201 ? -0.724 -10.876 -10.459 1.00 97.81 201 LYS A O 1
ATOM 1641 N N . LYS A 1 202 ? 1.213 -11.834 -11.095 1.00 97.81 202 LYS A N 1
ATOM 1642 C CA . LYS A 1 202 ? 1.280 -12.800 -9.992 1.00 97.81 202 LYS A CA 1
ATOM 1643 C C . LYS A 1 202 ? 1.352 -12.099 -8.632 1.00 97.81 202 LYS A C 1
ATOM 1645 O O . LYS A 1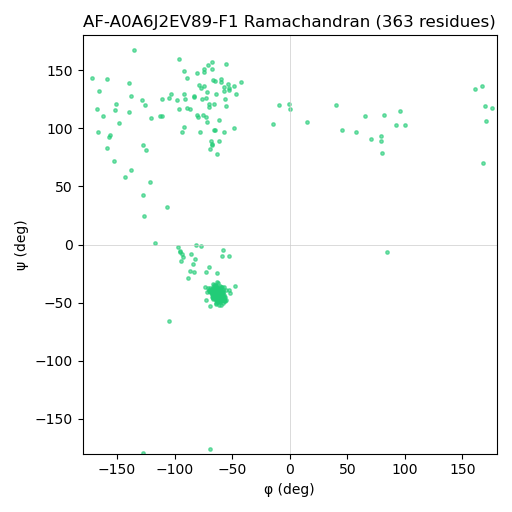 202 ? 0.587 -12.451 -7.744 1.00 97.81 202 LYS A O 1
ATOM 1650 N N . MET A 1 203 ? 2.225 -11.102 -8.487 1.00 97.06 203 MET A N 1
ATOM 1651 C CA . MET A 1 203 ? 2.374 -10.345 -7.239 1.00 97.06 203 MET A CA 1
ATOM 1652 C C . MET A 1 203 ? 1.098 -9.580 -6.872 1.00 97.06 203 MET A C 1
ATOM 1654 O O . MET A 1 203 ? 0.676 -9.629 -5.724 1.00 97.06 203 MET A O 1
ATOM 1658 N N . LEU A 1 204 ? 0.447 -8.930 -7.843 1.00 96.56 204 LEU A N 1
ATOM 1659 C CA . LEU A 1 204 ? -0.825 -8.235 -7.615 1.00 96.56 204 LEU A CA 1
ATOM 1660 C C . LEU A 1 204 ? -1.944 -9.193 -7.193 1.00 96.56 204 LEU A C 1
ATOM 1662 O O . LEU A 1 204 ? -2.732 -8.860 -6.316 1.00 96.56 204 LEU A O 1
ATOM 1666 N N . LEU A 1 205 ? -2.006 -10.388 -7.787 1.00 96.06 205 LEU A N 1
ATOM 1667 C CA . LEU A 1 205 ? -2.986 -11.398 -7.391 1.00 96.06 205 LEU A CA 1
ATOM 1668 C C . LEU A 1 205 ? -2.735 -11.901 -5.964 1.00 96.06 205 LEU A C 1
ATOM 1670 O O . LEU A 1 205 ? -3.678 -12.059 -5.199 1.00 96.06 205 LEU A O 1
ATOM 1674 N N . GLN A 1 206 ? -1.470 -12.124 -5.597 1.00 94.69 206 GLN A N 1
ATOM 1675 C CA . GLN A 1 206 ? -1.103 -12.518 -4.236 1.00 94.69 206 GLN A CA 1
ATOM 1676 C C . GLN A 1 206 ? -1.421 -11.430 -3.210 1.00 94.69 206 GLN A C 1
ATOM 1678 O O . GLN A 1 206 ? -1.833 -11.760 -2.102 1.00 94.69 206 GLN A O 1
ATOM 1683 N N . LEU A 1 207 ? -1.229 -10.157 -3.565 1.00 93.88 207 LEU A N 1
ATOM 1684 C CA . LEU A 1 207 ? -1.601 -9.034 -2.710 1.00 93.88 207 LEU A CA 1
ATOM 1685 C C . LEU A 1 207 ? -3.111 -9.030 -2.460 1.00 93.88 207 LEU A C 1
ATOM 1687 O O . LEU A 1 207 ? -3.518 -9.099 -1.308 1.00 93.88 207 LEU A O 1
ATOM 1691 N N . ARG A 1 208 ? -3.919 -9.096 -3.527 1.00 92.50 208 ARG A N 1
ATOM 1692 C CA . ARG A 1 208 ? -5.381 -9.153 -3.411 1.00 92.50 208 ARG A CA 1
ATOM 1693 C C . ARG A 1 208 ? -5.848 -10.336 -2.563 1.00 92.50 208 ARG A C 1
ATOM 1695 O O . ARG A 1 208 ? -6.678 -10.172 -1.685 1.00 92.50 208 ARG A O 1
ATOM 1702 N N . GLN A 1 209 ? -5.283 -11.523 -2.789 1.00 90.31 209 GLN A N 1
ATOM 1703 C CA . GLN A 1 209 ? -5.637 -12.706 -2.004 1.00 90.31 209 GLN A CA 1
ATOM 1704 C C . GLN A 1 209 ? -5.319 -12.516 -0.513 1.00 90.31 209 GLN A C 1
ATOM 1706 O O . GLN A 1 209 ? -6.070 -12.978 0.338 1.00 90.31 209 GLN A O 1
ATOM 1711 N N . LYS A 1 210 ? -4.205 -11.850 -0.184 1.00 89.19 210 LYS A N 1
ATOM 1712 C CA . LYS A 1 210 ? -3.858 -11.533 1.206 1.00 89.19 210 LYS A CA 1
ATOM 1713 C C . LYS A 1 210 ? -4.768 -10.468 1.811 1.00 89.19 210 LYS A C 1
ATOM 1715 O O . LYS A 1 210 ? -5.071 -10.583 2.990 1.00 89.19 210 LYS A O 1
ATOM 1720 N N . GLU A 1 211 ? -5.177 -9.467 1.037 1.00 87.88 211 GLU A N 1
ATOM 1721 C CA . GLU A 1 211 ? -6.131 -8.439 1.470 1.00 87.88 211 GLU A CA 1
ATOM 1722 C C . GLU A 1 211 ? -7.498 -9.067 1.772 1.00 87.88 211 GLU A C 1
ATOM 1724 O O . GLU A 1 211 ? -7.982 -8.925 2.886 1.00 87.88 211 GLU A O 1
ATOM 1729 N N . GLU A 1 212 ? -8.055 -9.866 0.856 1.00 85.56 212 GLU A N 1
ATOM 1730 C CA . GLU A 1 212 ? -9.353 -10.538 1.041 1.00 85.56 212 GLU A CA 1
ATOM 1731 C C . GLU A 1 212 ? -9.344 -11.517 2.232 1.00 85.56 212 GLU A C 1
ATOM 1733 O O . GLU A 1 212 ? -10.276 -11.543 3.033 1.00 85.56 212 GLU A O 1
ATOM 1738 N N . VAL A 1 213 ? -8.280 -12.320 2.378 1.00 77.25 213 VAL A N 1
ATOM 1739 C CA . VAL A 1 213 ? -8.139 -13.245 3.518 1.00 77.25 213 VAL A CA 1
ATOM 1740 C C . VAL A 1 213 ? -7.909 -12.484 4.827 1.00 77.25 213 VAL A C 1
ATOM 1742 O O . VAL A 1 213 ? -8.417 -12.900 5.865 1.00 77.25 213 VAL A O 1
ATOM 1745 N N . GLY A 1 214 ? -7.151 -11.386 4.789 1.00 78.38 214 GLY A N 1
ATOM 1746 C CA . GLY A 1 214 ? -6.898 -10.537 5.950 1.00 78.38 214 GLY A CA 1
ATOM 1747 C C . GLY A 1 214 ? -8.159 -9.825 6.437 1.00 78.38 214 GLY A C 1
ATOM 1748 O O . GLY A 1 214 ? -8.436 -9.850 7.630 1.00 78.38 214 GLY A O 1
ATOM 1749 N N . GLU A 1 215 ? -8.950 -9.249 5.530 1.00 78.12 215 GLU A N 1
ATOM 1750 C CA . GLU A 1 215 ? -10.230 -8.610 5.861 1.00 78.12 215 GLU A CA 1
ATOM 1751 C C . GLU A 1 215 ? -11.232 -9.617 6.432 1.00 78.12 215 GLU A C 1
ATOM 1753 O O . GLU A 1 215 ? -11.788 -9.378 7.501 1.00 78.12 215 GLU A O 1
ATOM 1758 N N . ALA A 1 216 ? -11.395 -10.783 5.796 1.00 75.69 216 ALA A N 1
ATOM 1759 C CA . ALA A 1 216 ? -12.313 -11.810 6.286 1.00 75.69 216 ALA A CA 1
ATOM 1760 C C . ALA A 1 216 ? -11.927 -12.339 7.679 1.00 75.69 216 ALA A C 1
ATOM 1762 O O . ALA A 1 216 ? -12.805 -12.604 8.499 1.00 75.69 216 ALA A O 1
ATOM 1763 N N . LEU A 1 217 ? -10.626 -12.490 7.961 1.00 77.50 217 LEU A N 1
ATOM 1764 C CA . LEU A 1 217 ? -10.149 -12.904 9.280 1.00 77.50 217 LEU A CA 1
ATOM 1765 C C . LEU A 1 217 ? -10.438 -11.826 10.335 1.00 77.50 217 LEU A C 1
ATOM 1767 O O . LEU A 1 217 ? -11.013 -12.134 11.376 1.00 77.50 217 LEU A O 1
ATOM 1771 N N . HIS A 1 218 ? -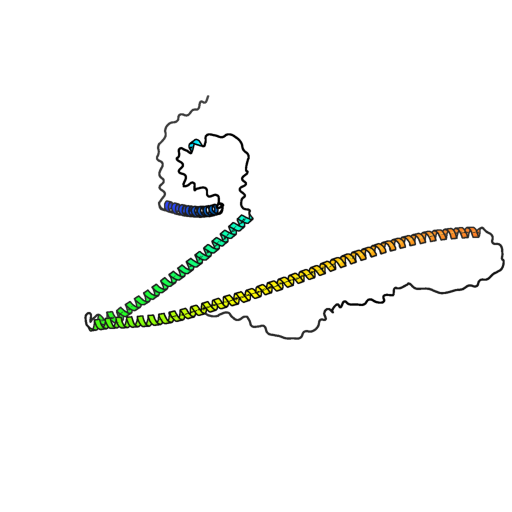10.124 -10.561 10.034 1.00 84.31 218 HIS A N 1
ATOM 1772 C CA . HIS A 1 218 ? -10.376 -9.449 10.950 1.00 84.31 218 HIS A CA 1
ATOM 1773 C C . HIS A 1 218 ? -11.869 -9.242 11.240 1.00 84.31 218 HIS A C 1
ATOM 1775 O O . HIS A 1 218 ? -12.227 -8.937 12.377 1.00 84.31 218 HIS A O 1
ATOM 1781 N N . ASP A 1 219 ? -12.746 -9.427 10.251 1.00 86.38 219 ASP A N 1
ATOM 1782 C CA . ASP A 1 219 ? -14.194 -9.320 10.448 1.00 86.38 219 ASP A CA 1
ATOM 1783 C C . ASP A 1 219 ? -14.720 -10.398 11.402 1.00 86.38 219 ASP A C 1
ATOM 1785 O O . ASP A 1 219 ? -15.543 -10.103 12.275 1.00 86.38 219 ASP A O 1
ATOM 1789 N N . VAL A 1 220 ? -14.235 -11.639 11.269 1.00 88.00 220 VAL A N 1
ATOM 1790 C CA . VAL A 1 220 ? -14.586 -12.741 12.177 1.00 88.00 220 VAL A CA 1
ATOM 1791 C C . VAL A 1 220 ? -14.072 -12.461 13.586 1.00 88.00 220 VAL A C 1
ATOM 1793 O O . VAL A 1 220 ? -14.851 -12.560 14.533 1.00 88.00 220 VAL A O 1
ATOM 1796 N N . ASP A 1 221 ? -12.814 -12.043 13.736 1.00 90.62 221 ASP A N 1
ATOM 1797 C CA . ASP A 1 221 ? -12.235 -11.686 15.037 1.00 90.62 221 ASP A CA 1
ATOM 1798 C C . ASP A 1 221 ? -13.011 -10.535 15.702 1.00 90.62 221 ASP A C 1
ATOM 1800 O O . ASP A 1 221 ? -13.288 -10.547 16.904 1.00 90.62 221 ASP A O 1
ATOM 1804 N N . PHE A 1 222 ? -13.434 -9.542 14.917 1.00 92.12 222 PHE A N 1
ATOM 1805 C CA . PHE A 1 222 ? -14.231 -8.426 15.413 1.00 92.12 222 PHE A CA 1
ATOM 1806 C C . PHE A 1 222 ? -15.643 -8.854 15.832 1.00 92.12 222 PHE A C 1
ATOM 1808 O O . PHE A 1 222 ? -16.164 -8.378 16.845 1.00 92.12 222 PHE A O 1
ATOM 1815 N N . GLN A 1 223 ? -16.279 -9.759 15.083 1.00 94.50 223 GLN A N 1
ATOM 1816 C CA . GLN A 1 223 ? -17.562 -10.345 15.475 1.00 94.50 223 GLN A CA 1
ATOM 1817 C C . GLN A 1 223 ? -17.434 -11.193 16.742 1.00 94.50 223 GLN A C 1
ATOM 1819 O O . GLN A 1 223 ? -18.274 -11.067 17.633 1.00 94.50 223 GLN A O 1
ATOM 1824 N N . GLN A 1 224 ? -16.371 -11.989 16.858 1.00 95.62 224 GLN A N 1
ATOM 1825 C CA . GLN A 1 224 ? -16.053 -12.763 18.054 1.00 95.62 224 GLN A CA 1
ATOM 1826 C C . GLN A 1 224 ? -15.937 -11.841 19.276 1.00 95.62 224 GLN A C 1
ATOM 1828 O O . GLN A 1 224 ? -16.620 -12.057 20.277 1.00 95.62 224 GLN A O 1
ATOM 1833 N N . LEU A 1 225 ? -15.182 -10.744 19.162 1.00 95.81 225 LEU A N 1
ATOM 1834 C CA . LEU A 1 225 ? -15.034 -9.764 20.239 1.00 95.81 225 LEU A CA 1
ATOM 1835 C C . LEU A 1 225 ? -16.374 -9.125 20.642 1.00 95.81 225 LEU A C 1
ATOM 1837 O O . LEU A 1 225 ? -16.622 -8.889 21.824 1.00 95.81 225 LEU A O 1
ATOM 1841 N N . LYS A 1 226 ? -17.267 -8.853 19.680 1.00 97.31 226 LYS A N 1
ATOM 1842 C CA . LYS A 1 226 ? -18.620 -8.346 19.972 1.00 97.31 226 LYS A CA 1
ATOM 1843 C C . LYS A 1 226 ? -19.459 -9.354 20.749 1.00 97.31 226 LYS A C 1
ATOM 1845 O O . LYS A 1 226 ? -20.168 -8.952 21.669 1.00 97.31 226 LYS A O 1
ATOM 1850 N N . ILE A 1 227 ? -19.392 -10.632 20.376 1.00 97.31 227 ILE A N 1
ATOM 1851 C CA . ILE A 1 227 ? -20.117 -11.707 21.062 1.00 97.31 227 ILE A CA 1
ATOM 1852 C C . ILE A 1 227 ? -19.599 -11.844 22.495 1.00 97.31 227 ILE A C 1
ATOM 1854 O O . ILE A 1 227 ? -20.398 -11.843 23.427 1.00 97.31 227 ILE A O 1
ATOM 1858 N N . GLU A 1 228 ? -18.281 -11.887 22.684 1.00 97.31 228 GLU A N 1
ATOM 1859 C CA . GLU A 1 228 ? -17.661 -11.976 24.010 1.00 97.31 228 GLU A CA 1
ATOM 1860 C C . GLU A 1 228 ? -18.026 -10.775 24.887 1.00 97.31 228 GLU A C 1
ATOM 1862 O O . GLU A 1 228 ? -18.427 -10.939 26.037 1.00 97.31 228 GLU A O 1
ATOM 1867 N N . ASN A 1 229 ? -17.975 -9.559 24.338 1.00 97.00 229 ASN A N 1
ATOM 1868 C CA . ASN A 1 229 ? -18.372 -8.355 25.065 1.00 97.00 229 ASN A CA 1
ATOM 1869 C C . ASN A 1 229 ? -19.850 -8.409 25.492 1.00 97.00 229 ASN A C 1
ATOM 1871 O O . ASN A 1 229 ? -20.165 -8.140 26.650 1.00 97.00 229 ASN A O 1
ATOM 1875 N N . ALA A 1 230 ? -20.746 -8.832 24.594 1.00 97.81 230 ALA A N 1
ATOM 1876 C CA . ALA A 1 230 ? -22.160 -9.007 24.918 1.00 97.81 230 ALA A CA 1
ATOM 1877 C C . ALA A 1 230 ? -22.375 -10.049 26.032 1.00 97.81 230 ALA A C 1
ATOM 1879 O O . ALA A 1 230 ? -23.133 -9.792 26.966 1.00 97.81 230 ALA A O 1
ATOM 1880 N N . GLN A 1 231 ? -21.661 -11.179 25.985 1.00 98.06 231 GLN A N 1
ATOM 1881 C CA . GLN A 1 231 ? -21.707 -12.213 27.027 1.00 98.06 231 GLN A CA 1
ATOM 1882 C C . GLN A 1 231 ? -21.192 -11.702 28.381 1.00 98.06 231 GLN A C 1
ATOM 1884 O O . GLN A 1 231 ? -21.777 -11.999 29.427 1.00 98.06 231 GLN A O 1
ATOM 1889 N N . PHE A 1 232 ? -20.117 -10.906 28.388 1.00 98.25 232 PHE A N 1
ATOM 1890 C CA . PHE A 1 232 ? -19.610 -10.293 29.615 1.00 98.25 232 PHE A CA 1
ATOM 1891 C C . PHE A 1 232 ? -20.599 -9.286 30.198 1.00 98.25 232 PHE A C 1
ATOM 1893 O O . PHE A 1 232 ? -20.816 -9.292 31.408 1.00 98.25 232 PHE A O 1
ATOM 1900 N N . LEU A 1 233 ? -21.235 -8.462 29.363 1.00 98.19 233 LEU A N 1
ATOM 1901 C CA . LEU A 1 233 ? -22.266 -7.524 29.811 1.00 98.19 233 LEU A CA 1
ATOM 1902 C C . LEU A 1 233 ? -23.471 -8.249 30.420 1.00 98.19 233 LEU A C 1
ATOM 1904 O O . LEU A 1 233 ? -23.925 -7.861 31.493 1.00 98.19 233 LEU A O 1
ATOM 1908 N N . GLU A 1 234 ? -23.943 -9.327 29.792 1.00 98.00 234 GLU A N 1
ATOM 1909 C CA . GLU A 1 234 ? -25.030 -10.152 30.331 1.00 98.00 234 GLU A CA 1
ATOM 1910 C C . GLU A 1 234 ? -24.651 -10.777 31.683 1.00 98.00 234 GLU A C 1
ATOM 1912 O O . GLU A 1 234 ? -25.430 -10.742 32.636 1.00 98.00 234 GLU A O 1
ATOM 1917 N N . THR A 1 235 ? -23.416 -11.271 31.807 1.00 98.31 235 THR A N 1
ATOM 1918 C CA . THR A 1 235 ? -22.902 -11.830 33.065 1.00 98.31 235 THR A CA 1
ATOM 1919 C C . THR A 1 235 ? -22.812 -10.769 34.165 1.00 98.31 235 THR A C 1
ATOM 1921 O O . THR A 1 235 ? -23.196 -11.027 35.307 1.00 98.31 235 THR A O 1
ATOM 1924 N N . ILE A 1 236 ? -22.325 -9.567 33.838 1.00 98.25 236 ILE A N 1
ATOM 1925 C CA . ILE A 1 236 ? -22.258 -8.435 34.773 1.00 98.25 236 ILE A CA 1
ATOM 1926 C C . ILE A 1 236 ? -23.666 -8.055 35.240 1.00 98.25 236 ILE A C 1
ATOM 1928 O O . ILE A 1 236 ? -23.882 -7.865 36.437 1.00 98.25 236 ILE A O 1
ATOM 1932 N N . GLU A 1 237 ? -24.629 -7.987 34.323 1.00 98.31 237 GLU A N 1
ATOM 1933 C CA . GLU A 1 237 ? -26.013 -7.641 34.639 1.00 98.31 237 GLU A CA 1
ATOM 1934 C C . GLU A 1 237 ? -26.666 -8.694 35.547 1.00 98.31 237 GLU A C 1
ATOM 1936 O O . GLU A 1 237 ? -27.247 -8.347 36.577 1.00 98.31 237 GLU A O 1
ATOM 1941 N N . ALA A 1 238 ? -26.483 -9.985 35.252 1.00 98.12 238 ALA A N 1
ATOM 1942 C CA . ALA A 1 238 ? -26.963 -11.072 36.105 1.00 98.12 238 ALA A CA 1
ATOM 1943 C C . ALA A 1 238 ? -26.378 -10.985 37.528 1.00 98.12 238 ALA A C 1
ATOM 1945 O O . ALA A 1 238 ? -27.107 -11.082 38.519 1.00 98.12 238 ALA A O 1
ATOM 1946 N N . LYS A 1 239 ? -25.070 -10.720 37.652 1.00 98.00 239 LYS A N 1
ATOM 1947 C CA . LYS A 1 239 ? -24.406 -10.556 38.955 1.00 98.00 239 LYS A CA 1
ATOM 1948 C C . LYS A 1 239 ? -24.874 -9.310 39.705 1.00 98.00 239 LYS A C 1
ATOM 1950 O O . LYS A 1 239 ? -25.030 -9.357 40.925 1.00 98.00 239 LYS A O 1
ATOM 1955 N N . ASN A 1 240 ? -25.153 -8.215 39.003 1.00 98.31 240 ASN A N 1
ATOM 1956 C CA . ASN A 1 240 ? -25.737 -7.018 39.605 1.00 98.31 240 ASN A CA 1
ATOM 1957 C C . ASN A 1 240 ? -27.146 -7.284 40.148 1.00 98.31 240 ASN A C 1
ATOM 1959 O O . ASN A 1 240 ? -27.470 -6.840 41.252 1.00 98.31 240 ASN A O 1
ATOM 1963 N N . GLN A 1 241 ? -27.967 -8.043 39.423 1.00 98.25 241 GLN A N 1
ATOM 1964 C CA . GLN A 1 241 ? -29.301 -8.432 39.882 1.00 98.25 241 GLN A CA 1
ATOM 1965 C C . GLN A 1 241 ? -29.236 -9.333 41.121 1.00 98.25 241 GLN A C 1
ATOM 1967 O O . GLN A 1 241 ? -29.936 -9.065 42.101 1.00 98.25 241 GLN A O 1
ATOM 1972 N N . GLU A 1 242 ? -28.352 -10.337 41.131 1.00 98.00 242 GLU A N 1
ATOM 1973 C CA . GLU A 1 242 ? -28.081 -11.164 42.317 1.00 98.00 242 GLU A CA 1
ATOM 1974 C C . GLU A 1 242 ? -27.656 -10.297 43.517 1.00 98.00 242 GLU A C 1
ATOM 1976 O O . GLU A 1 242 ? -28.180 -10.450 44.624 1.00 98.00 242 GLU A O 1
ATOM 1981 N N . LEU A 1 243 ? -26.756 -9.330 43.300 1.00 98.31 243 LEU A N 1
ATOM 1982 C CA . LEU A 1 243 ? -26.293 -8.413 44.342 1.00 98.31 243 LEU A CA 1
ATOM 1983 C C . LEU A 1 243 ? -27.435 -7.560 44.913 1.00 98.31 243 LEU A C 1
ATOM 1985 O O . LEU A 1 243 ? -27.501 -7.351 46.127 1.00 98.31 243 LEU A O 1
ATOM 1989 N N . ILE A 1 244 ? -28.337 -7.063 44.063 1.00 98.38 244 ILE A N 1
ATOM 1990 C CA . ILE A 1 244 ? -29.512 -6.296 44.496 1.00 98.38 244 ILE A CA 1
ATOM 1991 C C . ILE A 1 244 ? -30.443 -7.174 45.337 1.00 98.38 244 ILE A C 1
ATOM 1993 O O . ILE A 1 244 ? -30.854 -6.751 46.420 1.00 98.38 244 ILE A O 1
ATOM 1997 N N . GLN A 1 245 ? -30.736 -8.401 44.896 1.00 98.06 245 GLN A N 1
ATOM 1998 C CA . GLN A 1 245 ? -31.572 -9.329 45.662 1.00 98.06 245 GLN A CA 1
ATOM 1999 C C . GLN A 1 245 ? -30.968 -9.631 47.036 1.00 98.06 245 GLN A C 1
ATOM 2001 O O . GLN A 1 245 ? -31.668 -9.578 48.049 1.00 98.06 245 GLN A O 1
ATOM 2006 N N . LEU A 1 246 ? -29.656 -9.870 47.092 1.00 97.88 246 LEU A N 1
ATOM 2007 C CA . LEU A 1 246 ? -28.962 -10.145 48.345 1.00 97.88 246 LEU A CA 1
ATOM 2008 C C . LEU A 1 246 ? -28.979 -8.932 49.289 1.00 97.88 246 LEU A C 1
ATOM 2010 O O . LEU A 1 246 ? -29.189 -9.090 50.492 1.00 97.88 246 LEU A O 1
ATOM 2014 N N . LYS A 1 247 ? -28.824 -7.711 48.758 1.00 98.12 247 LYS A N 1
ATOM 2015 C CA . LYS A 1 247 ? -28.956 -6.470 49.541 1.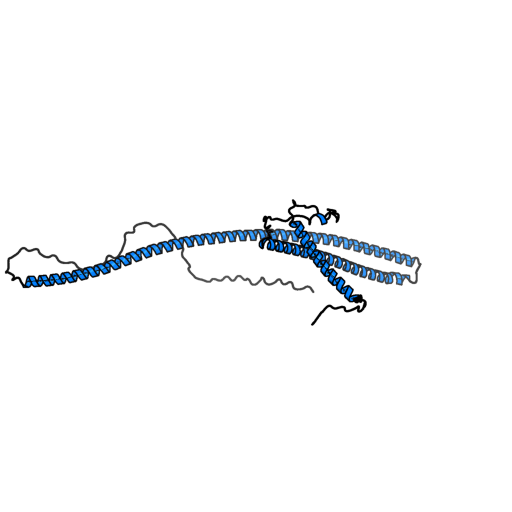00 98.12 247 LYS A CA 1
ATOM 2016 C C . LYS A 1 247 ? -30.354 -6.316 50.139 1.00 98.12 247 LYS A C 1
ATOM 2018 O O . LYS A 1 247 ? -30.464 -5.972 51.314 1.00 98.12 247 LYS A O 1
ATOM 2023 N N . LEU A 1 248 ? -31.405 -6.599 49.368 1.00 98.00 248 LEU A N 1
ATOM 2024 C CA . LEU A 1 248 ? -32.787 -6.553 49.854 1.00 98.00 248 LEU A CA 1
ATOM 2025 C C . LEU A 1 248 ? -33.035 -7.604 50.944 1.00 98.00 248 LEU A C 1
ATOM 2027 O O . LEU A 1 248 ? -33.575 -7.277 52.000 1.00 98.00 248 LEU A O 1
ATOM 2031 N N . ALA A 1 249 ? -32.588 -8.844 50.735 1.00 97.75 249 ALA A N 1
ATOM 2032 C CA . ALA A 1 249 ? -32.716 -9.915 51.723 1.00 97.75 249 ALA A CA 1
ATOM 2033 C C . ALA A 1 249 ? -31.960 -9.597 53.027 1.00 97.75 249 ALA A C 1
ATOM 2035 O O . ALA A 1 249 ? -32.497 -9.788 54.122 1.00 97.75 249 ALA A O 1
ATOM 2036 N N . SER A 1 250 ? -30.743 -9.055 52.918 1.00 97.62 250 SER A N 1
ATOM 2037 C CA . SER A 1 250 ? -29.946 -8.594 54.060 1.00 97.62 250 SER A CA 1
ATOM 2038 C C . SER A 1 250 ? -30.645 -7.456 54.813 1.00 97.62 250 SER A C 1
ATOM 2040 O O . SER A 1 250 ? -30.790 -7.523 56.034 1.00 97.62 250 SER A O 1
ATOM 2042 N N . GLY A 1 251 ? -31.179 -6.460 54.095 1.00 98.00 251 GLY A N 1
ATOM 2043 C CA . GLY A 1 251 ? -31.955 -5.362 54.681 1.00 98.00 251 GLY A CA 1
ATOM 2044 C C . GLY A 1 251 ? -33.203 -5.842 55.427 1.00 98.00 251 GLY A C 1
ATOM 2045 O O . GLY A 1 251 ? -33.428 -5.446 56.572 1.00 98.00 251 GLY A O 1
ATOM 2046 N N . ASN A 1 252 ? -33.967 -6.760 54.832 1.00 97.31 252 ASN A N 1
ATOM 2047 C CA . ASN A 1 252 ? -35.136 -7.368 55.472 1.00 97.31 252 ASN A CA 1
ATOM 2048 C C . ASN A 1 252 ? -34.744 -8.140 56.739 1.00 97.31 252 ASN A C 1
ATOM 2050 O O . ASN A 1 252 ? -35.376 -7.990 57.784 1.00 97.31 252 ASN A O 1
ATOM 2054 N N . THR A 1 253 ? -33.667 -8.926 56.674 1.00 97.44 253 THR A N 1
ATOM 2055 C CA . THR A 1 253 ? -33.151 -9.680 57.827 1.00 97.44 253 THR A CA 1
ATOM 2056 C C . THR A 1 253 ? -32.734 -8.738 58.958 1.00 97.44 253 THR A C 1
ATOM 2058 O O . THR A 1 253 ? -33.068 -8.982 60.117 1.00 97.44 253 THR A O 1
ATOM 2061 N N . LEU A 1 254 ? -32.079 -7.618 58.634 1.00 97.88 254 LEU A N 1
ATOM 2062 C CA . LEU A 1 254 ? -31.711 -6.583 59.600 1.00 97.88 254 LEU A CA 1
ATOM 2063 C C . LEU A 1 254 ? -32.948 -5.940 60.249 1.00 97.88 254 LEU A C 1
ATOM 2065 O O . LEU A 1 254 ? -32.963 -5.705 61.458 1.00 97.88 254 LEU A O 1
ATOM 2069 N N . GLN A 1 255 ? -33.999 -5.671 59.470 1.00 97.75 255 GLN A N 1
ATOM 2070 C CA . GLN A 1 255 ? -35.252 -5.116 59.984 1.00 97.75 255 GLN A CA 1
ATOM 2071 C C . GLN A 1 255 ? -35.946 -6.089 60.947 1.00 97.75 255 GLN A C 1
ATOM 2073 O O . GLN A 1 255 ? -36.388 -5.688 62.030 1.00 97.75 255 GLN A O 1
ATOM 2078 N N . VAL A 1 256 ? -35.992 -7.375 60.591 1.00 97.75 256 VAL A N 1
ATOM 2079 C CA . VAL A 1 256 ? -36.519 -8.438 61.455 1.00 97.75 256 VAL A CA 1
ATOM 2080 C C . VAL A 1 256 ? -35.699 -8.529 62.743 1.00 97.75 256 VAL A C 1
ATOM 2082 O O . VAL A 1 256 ? -36.268 -8.494 63.835 1.00 97.75 256 VAL A O 1
ATOM 2085 N N . LEU A 1 257 ? -34.367 -8.556 62.642 1.00 97.75 257 LEU A N 1
ATOM 2086 C CA . LEU A 1 257 ? -33.466 -8.600 63.794 1.00 97.75 257 LEU A CA 1
ATOM 2087 C C . LEU A 1 257 ? -33.673 -7.404 64.732 1.00 97.75 257 LEU A C 1
ATOM 2089 O O . LEU A 1 257 ? -33.801 -7.591 65.941 1.00 97.75 257 LEU A O 1
ATOM 2093 N N . ASN A 1 258 ? -33.753 -6.187 64.190 1.00 97.69 258 ASN A N 1
ATOM 2094 C CA . ASN A 1 258 ? -34.017 -4.985 64.982 1.00 97.69 258 ASN A CA 1
ATOM 2095 C C . ASN A 1 258 ? -35.372 -5.060 65.691 1.00 97.69 258 ASN A C 1
ATOM 2097 O O . ASN A 1 258 ? -35.468 -4.707 66.864 1.00 97.69 258 ASN A O 1
ATOM 2101 N N . THR A 1 259 ? -36.395 -5.598 65.025 1.00 97.75 259 THR A N 1
ATOM 2102 C CA . THR A 1 259 ? -37.716 -5.808 65.632 1.00 97.75 259 THR A CA 1
ATOM 2103 C C . THR A 1 259 ? -37.637 -6.758 66.830 1.00 97.75 259 THR A C 1
ATOM 2105 O O . THR A 1 259 ? -38.179 -6.457 67.895 1.00 97.75 259 THR A O 1
ATOM 2108 N N . TYR A 1 260 ? -36.936 -7.890 66.697 1.00 97.56 260 TYR A N 1
ATOM 2109 C CA . TYR A 1 260 ? -36.728 -8.821 67.812 1.00 97.56 260 TYR A CA 1
ATOM 2110 C C . TYR A 1 260 ? -35.871 -8.219 68.928 1.00 97.56 260 TYR A C 1
ATOM 2112 O O . TYR A 1 260 ? -36.189 -8.411 70.101 1.00 97.56 260 TYR A O 1
ATOM 2120 N N . LYS A 1 261 ? -34.840 -7.438 68.589 1.00 97.88 261 LYS A N 1
ATOM 2121 C CA . LYS A 1 261 ? -34.012 -6.719 69.565 1.00 97.88 261 LYS A CA 1
ATOM 2122 C C . LYS A 1 261 ? -34.841 -5.728 70.388 1.00 97.88 261 LYS A C 1
ATOM 2124 O O . LYS A 1 261 ? -34.699 -5.693 71.607 1.00 97.88 261 LYS A O 1
ATOM 2129 N N . SER A 1 262 ? -35.740 -4.970 69.756 1.00 97.62 262 SER A N 1
ATOM 2130 C CA . SER A 1 262 ? -36.658 -4.058 70.453 1.00 97.62 262 SER A CA 1
ATOM 2131 C C . SER A 1 262 ? -37.641 -4.800 71.360 1.00 97.62 262 SER A C 1
ATOM 2133 O O . SER A 1 262 ? -37.824 -4.395 72.506 1.00 97.62 262 SER A O 1
ATOM 2135 N N . LYS A 1 263 ? -38.231 -5.911 70.892 1.00 97.44 263 LYS A N 1
ATOM 2136 C CA . LYS A 1 263 ? -39.121 -6.751 71.716 1.00 97.44 263 LYS A CA 1
ATOM 2137 C C . LYS A 1 263 ? -38.400 -7.330 72.933 1.00 97.44 263 LYS A C 1
ATOM 2139 O O . LYS A 1 263 ? -38.949 -7.314 74.030 1.00 97.44 263 LYS A O 1
ATOM 2144 N N . LEU A 1 264 ? -37.168 -7.806 72.751 1.00 97.19 264 LEU A N 1
ATOM 2145 C CA . LEU A 1 264 ? -36.336 -8.307 73.843 1.00 97.19 264 LEU A CA 1
ATOM 2146 C C . LEU A 1 264 ? -36.036 -7.205 74.865 1.00 97.19 264 LEU A C 1
ATOM 2148 O O . LEU A 1 264 ? -36.160 -7.440 76.062 1.00 97.19 264 LEU A O 1
ATOM 2152 N N . HIS A 1 265 ? -35.688 -6.000 74.401 1.00 96.94 265 HIS A N 1
ATOM 2153 C CA . HIS A 1 265 ? -35.465 -4.857 75.287 1.00 96.94 265 HIS A CA 1
ATOM 2154 C C . HIS A 1 265 ? -36.709 -4.507 76.111 1.00 96.94 265 HIS A C 1
ATOM 2156 O O . HIS A 1 265 ? -36.588 -4.319 77.317 1.00 96.94 265 HIS A O 1
ATOM 2162 N N . GLN A 1 266 ? -37.894 -4.487 75.492 1.00 97.12 266 GLN A N 1
ATOM 2163 C CA . GLN A 1 266 ? -39.156 -4.261 76.207 1.00 97.12 266 GLN A CA 1
ATOM 2164 C C . GLN A 1 266 ? -39.440 -5.358 77.238 1.00 97.12 266 GLN A C 1
ATOM 2166 O O . GLN A 1 266 ? -39.818 -5.057 78.365 1.00 97.12 266 GLN A O 1
ATOM 2171 N N . ALA A 1 267 ? -39.240 -6.631 76.883 1.00 95.94 267 ALA A N 1
ATOM 2172 C CA . ALA A 1 267 ? -39.426 -7.744 77.813 1.00 95.94 267 ALA A CA 1
ATOM 2173 C C . ALA A 1 267 ? -38.466 -7.667 79.009 1.00 95.94 267 ALA A C 1
ATOM 2175 O O . ALA A 1 267 ? -38.879 -7.893 80.144 1.00 95.94 267 ALA A O 1
ATOM 2176 N N . MET A 1 268 ? -37.207 -7.294 78.765 1.00 96.44 268 MET A N 1
ATOM 2177 C CA . MET A 1 268 ? -36.212 -7.080 79.815 1.00 96.44 268 MET A CA 1
ATOM 2178 C C . MET A 1 268 ? -36.616 -5.932 80.749 1.00 96.44 268 MET A C 1
ATOM 2180 O O . MET A 1 268 ? -36.544 -6.074 81.966 1.00 96.44 268 MET A O 1
ATOM 2184 N N . GLU A 1 269 ? -37.083 -4.809 80.198 1.00 96.62 269 GLU A N 1
ATOM 2185 C CA . GLU A 1 269 ? -37.557 -3.668 80.987 1.00 96.62 269 GLU A CA 1
ATOM 2186 C C . GLU A 1 269 ? -38.787 -4.028 81.834 1.00 96.62 269 GLU A C 1
ATOM 2188 O O . GLU A 1 269 ? -38.840 -3.697 83.019 1.00 96.62 269 GLU A O 1
ATOM 2193 N N . MET A 1 270 ? -39.743 -4.775 81.268 1.00 96.06 270 MET A N 1
ATOM 2194 C CA . MET A 1 270 ? -40.887 -5.303 82.018 1.00 96.06 270 MET A CA 1
ATOM 2195 C C . MET A 1 270 ? -40.452 -6.246 83.142 1.00 96.06 270 MET A C 1
ATOM 2197 O O . MET A 1 270 ? -40.969 -6.117 84.246 1.00 96.06 270 MET A O 1
ATOM 2201 N N . SER A 1 271 ? -39.489 -7.144 82.898 1.00 95.69 271 SER A N 1
ATOM 2202 C CA . SER A 1 271 ? -38.936 -8.027 83.937 1.00 95.69 271 SER A CA 1
ATOM 2203 C C . SER A 1 271 ? -38.354 -7.217 85.091 1.00 95.69 271 SER A C 1
ATOM 2205 O O . SER A 1 271 ? -38.740 -7.424 86.234 1.00 95.69 271 SER A O 1
ATOM 2207 N N . VAL A 1 272 ? -37.508 -6.227 84.790 1.00 96.31 272 VAL A N 1
ATOM 2208 C CA . VAL A 1 272 ? -36.911 -5.347 85.806 1.00 96.31 272 VAL A CA 1
ATOM 2209 C C . VAL A 1 272 ? -37.980 -4.579 86.592 1.00 96.31 272 VAL A C 1
ATOM 2211 O O . VAL A 1 272 ? -37.820 -4.347 87.790 1.00 96.31 272 VAL A O 1
ATOM 2214 N N . ASN A 1 273 ? -39.072 -4.165 85.948 1.00 95.31 273 ASN A N 1
ATOM 2215 C CA . ASN A 1 273 ? -40.174 -3.483 86.627 1.00 95.31 273 ASN A CA 1
ATOM 2216 C C . ASN A 1 273 ? -40.993 -4.431 87.515 1.00 95.31 273 ASN A C 1
ATOM 2218 O O . ASN A 1 273 ? -41.332 -4.053 88.635 1.00 95.31 273 ASN A O 1
ATOM 2222 N N . LEU A 1 274 ? -41.262 -5.656 87.058 1.00 94.88 274 LEU A N 1
ATOM 2223 C CA . LEU A 1 274 ? -41.924 -6.688 87.858 1.00 94.88 274 LEU A CA 1
ATOM 2224 C C . LEU A 1 274 ? -41.071 -7.096 89.061 1.00 94.88 274 LEU A C 1
ATOM 2226 O O . LEU A 1 274 ? -41.608 -7.209 90.157 1.00 94.88 274 LEU A O 1
ATOM 2230 N N . ASP A 1 275 ? -39.754 -7.237 88.896 1.00 94.94 275 ASP A N 1
ATOM 2231 C CA . ASP A 1 275 ? -38.834 -7.527 90.000 1.00 94.94 275 ASP A CA 1
ATOM 2232 C C . ASP A 1 275 ? -38.909 -6.436 91.082 1.00 94.94 275 ASP A C 1
ATOM 2234 O O . ASP A 1 275 ? -38.984 -6.739 92.273 1.00 94.94 275 ASP A O 1
ATOM 2238 N N . LYS A 1 276 ? -38.981 -5.156 90.684 1.00 95.69 276 LYS A N 1
ATOM 2239 C CA . LYS A 1 276 ? -39.211 -4.039 91.621 1.00 95.69 276 LYS A CA 1
ATOM 2240 C C . LYS A 1 276 ? -40.578 -4.125 92.301 1.00 95.69 276 LYS A C 1
ATOM 2242 O O . LYS A 1 276 ? -40.673 -3.877 93.497 1.00 95.69 276 LYS A O 1
ATOM 2247 N N . GLU A 1 277 ? -41.637 -4.453 91.563 1.00 95.62 277 GLU A N 1
ATOM 2248 C CA . GLU A 1 277 ? -42.991 -4.582 92.117 1.00 95.62 277 GLU A CA 1
ATOM 2249 C C . GLU A 1 277 ? -43.089 -5.745 93.117 1.00 95.62 277 GLU A C 1
ATOM 2251 O O . GLU A 1 277 ? -43.722 -5.608 94.164 1.00 95.62 277 GLU A O 1
ATOM 2256 N N . ILE A 1 278 ? -42.426 -6.867 92.828 1.00 94.69 278 ILE A N 1
ATOM 2257 C CA . ILE A 1 278 ? -42.302 -8.017 93.730 1.00 94.69 278 ILE A CA 1
ATOM 2258 C C . ILE A 1 278 ? -41.565 -7.609 95.006 1.00 94.69 278 ILE A C 1
ATOM 2260 O O . ILE A 1 278 ? -42.059 -7.897 96.093 1.00 94.69 278 ILE A O 1
ATOM 2264 N N . LEU A 1 279 ? -40.434 -6.902 94.893 1.00 95.50 279 LEU A N 1
ATOM 2265 C CA . LEU A 1 279 ? -39.699 -6.393 96.057 1.00 95.50 279 LEU A CA 1
ATOM 2266 C C . LEU A 1 279 ? -40.585 -5.501 96.937 1.00 95.50 279 LEU A C 1
ATOM 2268 O O . LEU A 1 279 ? -40.694 -5.751 98.134 1.00 95.50 279 LEU A O 1
ATOM 2272 N N . LEU A 1 280 ? -41.295 -4.536 96.344 1.00 95.25 280 LEU A N 1
ATOM 2273 C CA . LEU A 1 280 ? -42.210 -3.655 97.079 1.00 95.25 280 LEU A CA 1
ATOM 2274 C C . LEU A 1 280 ? -43.359 -4.422 97.754 1.00 95.25 280 LEU A C 1
ATOM 2276 O O . LEU A 1 280 ? -43.742 -4.104 98.880 1.00 95.25 280 LEU A O 1
ATOM 2280 N N . ARG A 1 281 ? -43.928 -5.436 97.087 1.00 93.50 281 ARG A N 1
ATOM 2281 C CA . ARG A 1 281 ? -44.967 -6.288 97.687 1.00 93.50 281 ARG A CA 1
ATOM 2282 C C . ARG A 1 281 ? -44.426 -7.131 98.836 1.00 93.50 281 ARG A C 1
ATOM 2284 O O . ARG A 1 281 ? -45.117 -7.255 99.841 1.00 93.50 281 ARG A O 1
ATOM 2291 N N . ASN A 1 282 ? -43.221 -7.678 98.705 1.00 93.19 282 ASN A N 1
ATOM 2292 C CA . ASN A 1 282 ? -42.578 -8.446 99.770 1.00 93.19 282 ASN A CA 1
ATOM 2293 C C . ASN A 1 282 ? -42.302 -7.566 100.996 1.00 93.19 282 ASN A C 1
ATOM 2295 O O . ASN A 1 282 ? -42.647 -7.957 102.105 1.00 93.19 282 ASN A O 1
ATOM 2299 N N . GLU A 1 283 ? -41.786 -6.348 100.807 1.00 93.25 283 GLU A N 1
ATOM 2300 C CA . GLU A 1 283 ? -41.592 -5.379 101.898 1.00 93.25 283 GLU A CA 1
ATOM 2301 C C . GLU A 1 283 ? -42.910 -5.039 102.617 1.00 93.25 283 GLU A C 1
ATOM 2303 O O . GLU A 1 283 ? -42.957 -4.926 103.848 1.00 93.25 283 GLU A O 1
ATOM 2308 N N . LEU A 1 284 ? -44.001 -4.886 101.857 1.00 93.00 284 LEU A N 1
ATOM 2309 C CA . LEU A 1 284 ? -45.332 -4.653 102.415 1.00 93.00 284 LEU A CA 1
ATOM 2310 C C . LEU A 1 284 ? -45.848 -5.872 103.191 1.00 93.00 284 LEU A C 1
ATOM 2312 O O . LEU A 1 284 ? -46.387 -5.698 104.284 1.00 93.00 284 LEU A O 1
ATOM 2316 N N . LEU A 1 285 ? -45.679 -7.083 102.652 1.00 90.94 285 LEU A N 1
ATOM 2317 C CA . LEU A 1 285 ? -46.053 -8.327 103.327 1.00 90.94 285 LEU A CA 1
ATOM 2318 C C . LEU A 1 285 ? -45.302 -8.485 104.646 1.00 90.94 285 LEU A C 1
ATOM 2320 O O . LEU A 1 285 ? -45.949 -8.684 105.667 1.00 90.94 285 LEU A O 1
ATOM 2324 N N . GLU A 1 286 ? -43.984 -8.276 104.664 1.00 91.81 286 GLU A N 1
ATOM 2325 C CA . GLU A 1 286 ? -43.206 -8.301 105.908 1.00 91.81 286 GLU A CA 1
ATOM 2326 C C . GLU A 1 286 ? -43.730 -7.293 106.939 1.00 91.81 286 GLU A C 1
ATOM 2328 O O . GLU A 1 286 ? -43.707 -7.541 108.145 1.00 91.81 286 GLU A O 1
ATOM 2333 N N . LYS A 1 287 ? -44.191 -6.117 106.496 1.00 90.69 287 LYS A N 1
ATOM 2334 C CA . LYS A 1 287 ? -44.780 -5.123 107.397 1.00 90.69 287 LYS A CA 1
ATOM 2335 C C . LYS A 1 287 ? -46.105 -5.610 107.983 1.00 90.69 287 LYS A C 1
ATOM 2337 O O . LYS A 1 287 ? -46.289 -5.486 109.191 1.00 90.69 287 LYS A O 1
ATOM 2342 N N . ILE A 1 288 ? -46.983 -6.172 107.156 1.00 89.38 288 ILE A N 1
ATOM 2343 C CA . ILE A 1 288 ? -48.262 -6.738 107.602 1.00 89.38 288 ILE A CA 1
ATOM 2344 C C . ILE A 1 288 ? -48.018 -7.913 108.551 1.00 89.38 288 ILE A C 1
ATOM 2346 O O . ILE A 1 288 ? -48.637 -7.958 109.605 1.00 89.38 288 ILE A O 1
ATOM 2350 N N . GLU A 1 289 ? -47.086 -8.816 108.237 1.00 87.75 289 GLU A N 1
ATOM 2351 C CA . GLU A 1 289 ? -46.716 -9.939 109.106 1.00 87.75 289 GLU A CA 1
ATOM 2352 C C . GLU A 1 289 ? -46.250 -9.451 110.485 1.00 87.75 289 GLU A C 1
ATOM 2354 O O . GLU A 1 289 ? -46.731 -9.932 111.515 1.00 87.75 289 GLU A O 1
ATOM 2359 N N . ARG A 1 290 ? -45.385 -8.425 110.521 1.00 86.69 290 ARG A N 1
ATOM 2360 C CA . ARG A 1 290 ? -44.975 -7.765 111.772 1.00 86.69 290 ARG A CA 1
ATOM 2361 C C . ARG A 1 290 ? -46.162 -7.173 112.538 1.00 86.69 290 ARG A C 1
ATOM 2363 O O . ARG A 1 290 ? -46.196 -7.289 113.760 1.00 86.69 290 ARG A O 1
ATOM 2370 N N . GLU A 1 291 ? -47.114 -6.540 111.855 1.00 83.69 291 GLU A N 1
ATOM 2371 C CA . GLU A 1 291 ? -48.332 -5.995 112.474 1.00 83.69 291 GLU A CA 1
ATOM 2372 C C . GLU A 1 291 ? -49.253 -7.112 113.002 1.00 83.69 291 GLU A C 1
ATOM 2374 O O . GLU A 1 291 ? -49.765 -7.005 114.114 1.00 83.69 291 GLU A O 1
ATOM 2379 N N . THR A 1 292 ? -49.424 -8.219 112.272 1.00 77.38 292 THR A N 1
ATOM 2380 C CA . THR A 1 292 ? -50.246 -9.360 112.711 1.00 77.38 292 THR A CA 1
ATOM 2381 C C . THR A 1 292 ? -49.664 -10.079 113.922 1.00 77.38 292 THR A C 1
ATOM 2383 O O . THR A 1 292 ? -50.414 -10.404 114.838 1.00 77.38 292 THR A O 1
ATOM 2386 N N . LEU A 1 293 ? -48.338 -10.252 113.981 1.00 77.50 293 LEU A N 1
ATOM 2387 C CA . LEU A 1 293 ? -47.666 -10.826 115.149 1.00 77.50 293 LEU A CA 1
ATOM 2388 C C . LEU A 1 293 ? -47.871 -9.958 116.398 1.00 77.50 293 LEU A C 1
ATOM 2390 O O . LEU A 1 293 ? -48.137 -10.488 117.471 1.00 77.50 293 LEU A O 1
ATOM 2394 N N . GLN A 1 294 ? -47.832 -8.627 116.259 1.00 74.00 294 GLN A N 1
ATOM 2395 C CA . GLN A 1 294 ? -48.134 -7.711 117.367 1.00 74.00 294 GLN A CA 1
ATOM 2396 C C . GLN A 1 294 ? -49.588 -7.828 117.849 1.00 74.00 294 GLN A C 1
ATOM 2398 O O . GLN A 1 294 ? -49.846 -7.697 119.041 1.00 74.00 294 GLN A O 1
ATOM 2403 N N . VAL A 1 295 ? -50.547 -8.076 116.952 1.00 72.38 295 VAL A N 1
ATOM 2404 C CA . VAL A 1 295 ? -51.956 -8.297 117.330 1.00 72.38 295 VAL A CA 1
ATOM 2405 C C . VAL A 1 295 ? -52.134 -9.634 118.052 1.00 72.38 295 VAL A C 1
ATOM 2407 O O . VAL A 1 295 ? -52.879 -9.708 119.030 1.00 72.38 295 VAL A O 1
ATOM 2410 N N . GLU A 1 296 ? -51.440 -10.678 117.603 1.00 63.84 296 GLU A N 1
ATOM 2411 C CA . GLU A 1 296 ? -51.476 -12.008 118.216 1.00 63.84 296 GLU A CA 1
ATOM 2412 C C . GLU A 1 296 ? -50.848 -12.017 119.621 1.00 63.84 296 GLU A C 1
ATOM 2414 O O . GLU A 1 2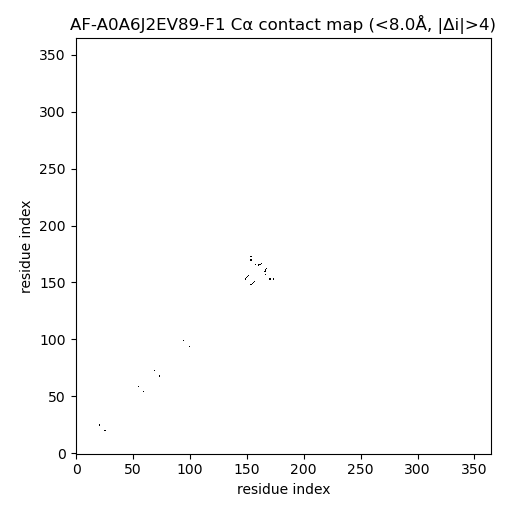96 ? -51.365 -12.676 120.519 1.00 63.84 296 GLU A O 1
ATOM 2419 N N . GLU A 1 297 ? -49.817 -11.200 119.864 1.00 60.88 297 GLU A N 1
ATOM 2420 C CA . GLU A 1 297 ? -49.195 -11.030 121.187 1.00 60.88 297 GLU A CA 1
ATOM 2421 C C . GLU A 1 297 ? -50.100 -10.291 122.206 1.00 60.88 297 GLU A C 1
ATOM 2423 O O . GLU A 1 297 ? -49.905 -10.406 123.417 1.00 60.88 297 GLU A O 1
ATOM 2428 N N . VAL A 1 298 ? -51.120 -9.555 121.741 1.00 57.38 298 VAL A N 1
ATOM 2429 C CA . VAL A 1 298 ? -52.044 -8.754 122.577 1.00 57.38 298 VAL A CA 1
ATOM 2430 C C . VAL A 1 298 ? -53.327 -9.525 122.958 1.00 57.38 298 VAL A C 1
ATOM 2432 O O . VAL A 1 298 ? -54.087 -9.077 123.821 1.00 57.38 298 VAL A O 1
ATOM 2435 N N . LEU A 1 299 ? -53.566 -10.715 122.393 1.00 45.84 299 LEU A N 1
ATOM 2436 C CA . LEU A 1 299 ? -54.698 -11.588 122.739 1.00 45.84 299 LEU A CA 1
ATOM 2437 C C . LEU A 1 299 ? -54.243 -12.784 123.606 1.00 45.84 299 LEU A C 1
ATOM 2439 O O . LEU A 1 299 ? -53.371 -13.544 123.190 1.00 45.84 299 LEU A O 1
ATOM 2443 N N . PRO A 1 300 ? -54.836 -13.034 124.793 1.00 45.91 300 PRO A N 1
ATOM 2444 C CA . PRO A 1 300 ? -54.510 -14.218 125.582 1.00 45.91 300 PRO A CA 1
ATOM 2445 C C . PRO A 1 300 ? -55.186 -15.456 124.973 1.00 45.91 300 PRO A C 1
ATOM 2447 O O . PRO A 1 300 ? -56.404 -15.487 124.792 1.00 45.91 300 PRO A O 1
ATOM 2450 N N . ASN A 1 301 ? -54.403 -16.494 124.676 1.00 41.16 301 ASN A N 1
ATOM 2451 C CA . ASN A 1 301 ? -54.903 -17.749 124.114 1.00 41.16 301 ASN A CA 1
ATOM 2452 C C . ASN A 1 301 ? -55.677 -18.575 125.177 1.00 41.16 301 ASN A C 1
ATOM 2454 O O . ASN A 1 301 ? -55.112 -18.858 126.240 1.00 41.16 301 ASN A O 1
ATOM 2458 N N . PRO A 1 302 ? -56.938 -18.996 124.935 1.00 45.78 302 PRO A N 1
ATOM 2459 C CA . PRO A 1 302 ? -57.618 -20.007 125.739 1.00 45.78 302 PRO A CA 1
ATOM 2460 C C . PRO A 1 302 ? -57.187 -21.431 125.340 1.00 45.78 302 PRO A C 1
ATOM 2462 O O . PRO A 1 302 ? -56.863 -21.717 124.191 1.00 45.78 302 PRO A O 1
ATOM 2465 N N . GLY A 1 303 ? -57.179 -22.327 126.332 1.00 38.81 303 GLY A N 1
ATOM 2466 C CA . GLY A 1 303 ? -56.772 -23.733 126.223 1.00 38.81 303 GLY A CA 1
ATOM 2467 C C . GLY A 1 303 ? -57.706 -24.655 125.408 1.00 38.81 303 GLY A C 1
ATOM 2468 O O . GLY A 1 303 ? -58.686 -24.208 124.817 1.00 38.81 303 GLY A O 1
ATOM 2469 N N . PRO A 1 304 ? -57.393 -25.967 125.369 1.00 58.03 304 PRO A N 1
ATOM 2470 C CA . PRO A 1 304 ? -57.476 -26.792 124.163 1.00 58.03 304 PRO A CA 1
ATOM 2471 C C . PRO A 1 304 ? -58.820 -27.510 123.967 1.00 58.03 304 PRO A C 1
ATOM 2473 O O . PRO A 1 304 ? -59.454 -27.950 124.923 1.00 58.03 304 PRO A O 1
ATOM 2476 N N . GLY A 1 305 ? -59.198 -27.721 122.701 1.00 42.22 305 GLY A N 1
ATOM 2477 C CA . GLY A 1 305 ? -60.333 -28.548 122.281 1.00 42.22 305 GLY A CA 1
ATOM 2478 C C . GLY A 1 305 ? -59.978 -29.405 121.062 1.00 42.22 305 GLY A C 1
ATOM 2479 O O . GLY A 1 305 ? -59.450 -28.915 120.070 1.00 42.22 305 GLY A O 1
ATOM 2480 N N . GLN A 1 306 ? -60.229 -30.707 121.180 1.00 42.59 306 GLN A N 1
ATOM 2481 C CA . GLN A 1 306 ? -59.800 -31.786 120.291 1.00 42.59 306 GLN A CA 1
ATOM 2482 C C . GLN A 1 306 ? -60.515 -31.830 118.924 1.00 42.59 306 GLN A C 1
ATOM 2484 O O . GLN A 1 306 ? -61.736 -31.910 118.857 1.00 42.59 306 GLN A O 1
ATOM 2489 N N . GLY A 1 307 ? -59.714 -31.936 117.856 1.00 42.22 307 GLY A N 1
ATOM 2490 C CA . GLY A 1 307 ? -59.778 -33.027 116.872 1.00 42.22 307 GLY A CA 1
ATOM 2491 C C . GLY A 1 307 ? -60.812 -32.989 115.735 1.00 42.22 307 GLY A C 1
ATOM 2492 O O . GLY A 1 307 ? -61.969 -33.356 115.912 1.00 42.22 307 GLY A O 1
ATOM 2493 N N . ARG A 1 308 ? -60.316 -32.825 114.501 1.00 39.62 308 ARG A N 1
ATOM 2494 C CA . ARG A 1 308 ? -60.513 -33.835 113.445 1.00 39.62 308 ARG A CA 1
ATOM 2495 C C . ARG A 1 308 ? -59.334 -33.797 112.475 1.00 39.62 308 ARG A C 1
ATOM 2497 O O . ARG A 1 308 ? -59.027 -32.754 111.911 1.00 39.62 308 ARG A O 1
ATOM 2504 N N . GLY A 1 309 ? -58.655 -34.935 112.362 1.00 39.66 309 GLY A N 1
ATOM 2505 C CA . GLY A 1 309 ? -57.474 -35.100 111.531 1.00 39.66 309 GLY A CA 1
ATOM 2506 C C . GLY A 1 309 ? -57.783 -34.975 110.043 1.00 39.66 309 GLY A C 1
ATOM 2507 O O . GLY A 1 309 ? -58.792 -35.487 109.564 1.00 39.66 309 GLY A O 1
ATOM 2508 N N . PHE A 1 310 ? -56.859 -34.335 109.340 1.00 37.62 310 PHE A N 1
ATOM 2509 C CA . PHE A 1 310 ? -56.476 -34.706 107.989 1.00 37.62 310 PHE A CA 1
ATOM 2510 C C . PHE A 1 310 ? -54.962 -34.903 108.019 1.00 37.62 310 PHE A C 1
ATOM 2512 O O . PHE A 1 310 ? -54.221 -34.024 108.456 1.00 37.62 310 PHE A O 1
ATOM 2519 N N . GLU A 1 311 ? -54.546 -36.118 107.674 1.00 38.22 311 GLU A N 1
ATOM 2520 C CA . GLU A 1 311 ? -53.148 -36.517 107.571 1.00 38.22 311 GLU A CA 1
ATOM 2521 C C . GLU A 1 311 ? -52.441 -35.812 106.402 1.00 38.22 311 GLU A C 1
ATOM 2523 O O . GLU A 1 311 ? -53.098 -35.379 105.450 1.00 38.22 311 GLU A O 1
ATOM 2528 N N . PRO A 1 312 ? -51.104 -35.699 106.472 1.00 53.12 312 PRO A N 1
ATOM 2529 C CA . PRO A 1 312 ? -50.296 -34.964 105.516 1.00 53.12 312 PRO A CA 1
ATOM 2530 C C . PRO A 1 312 ? -49.870 -35.859 104.347 1.00 53.12 312 PRO A C 1
ATOM 2532 O O . PRO A 1 312 ? -49.4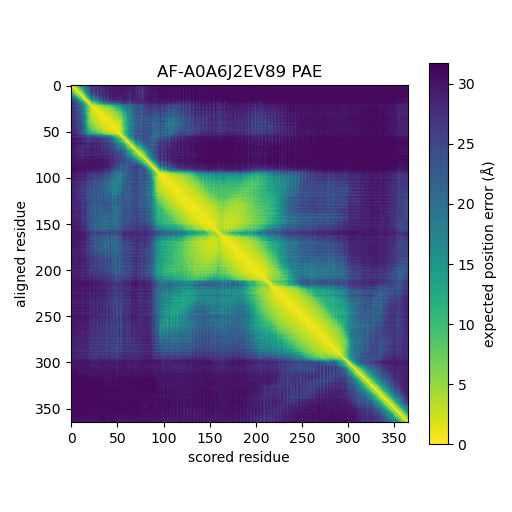85 -37.008 104.551 1.00 53.12 312 PRO A O 1
ATOM 2535 N N . GLU A 1 313 ? -49.812 -35.304 103.137 1.00 34.16 313 GLU A N 1
ATOM 2536 C CA . GLU A 1 313 ? -48.956 -35.852 102.085 1.00 34.16 313 GLU A CA 1
ATOM 2537 C C . GLU A 1 313 ? -47.803 -34.890 101.800 1.00 34.16 313 GLU A C 1
ATOM 2539 O O . GLU A 1 313 ? -47.979 -33.711 101.495 1.00 34.16 313 GLU A O 1
ATOM 2544 N N . ALA A 1 314 ? -46.604 -35.443 101.894 1.00 40.31 314 ALA A N 1
ATOM 2545 C CA . ALA A 1 314 ? -45.361 -34.934 101.345 1.00 40.31 314 ALA A CA 1
ATOM 2546 C C . ALA A 1 314 ? -44.653 -36.135 100.688 1.00 40.31 314 ALA A C 1
ATOM 2548 O O . ALA A 1 314 ? -44.982 -37.274 101.029 1.00 40.31 314 ALA A O 1
ATOM 2549 N N . PRO A 1 315 ? -43.598 -35.960 99.875 1.00 62.53 315 PRO A N 1
ATOM 2550 C CA . PRO A 1 315 ? -43.129 -34.765 99.171 1.00 62.53 315 PRO A CA 1
ATOM 2551 C C . PRO A 1 315 ? -42.936 -35.053 97.662 1.00 62.53 315 PRO A C 1
ATOM 2553 O O . PRO A 1 315 ? -43.067 -36.193 97.221 1.00 62.53 315 PRO A O 1
ATOM 2556 N N . GLN A 1 316 ? -42.500 -34.063 96.871 1.00 36.28 316 GLN A N 1
ATOM 2557 C CA . GLN A 1 316 ? -41.456 -34.331 95.873 1.00 36.28 316 GLN A CA 1
ATOM 2558 C C . GLN A 1 316 ? -40.700 -33.079 95.407 1.00 36.28 316 GLN A C 1
ATOM 2560 O O . GLN A 1 316 ? -41.220 -31.975 95.292 1.00 36.28 316 GLN A O 1
ATOM 2565 N N . THR A 1 317 ? -39.411 -33.319 95.222 1.00 42.25 317 THR A N 1
ATOM 2566 C CA . THR A 1 317 ? -38.269 -32.435 95.015 1.00 42.25 317 THR A CA 1
ATOM 2567 C C . THR A 1 317 ? -38.180 -31.794 93.629 1.00 42.25 317 THR A C 1
ATOM 2569 O O . THR A 1 317 ? -38.481 -32.424 92.625 1.00 42.25 317 THR A O 1
ATOM 2572 N N . ALA A 1 318 ? -37.618 -30.583 93.622 1.00 40.50 318 ALA A N 1
ATOM 2573 C CA . ALA A 1 318 ? -36.570 -30.069 92.732 1.00 40.50 318 ALA A CA 1
ATOM 2574 C C . ALA A 1 318 ? -36.571 -30.418 91.224 1.00 40.50 318 ALA A C 1
ATOM 2576 O O . ALA A 1 318 ? -36.249 -31.529 90.817 1.00 40.50 318 ALA A O 1
ATOM 2577 N N . GLY A 1 319 ? -36.651 -29.348 90.422 1.00 39.50 319 GLY A N 1
ATOM 2578 C CA . GLY A 1 319 ? -35.782 -29.131 89.261 1.00 39.50 319 GLY A CA 1
ATOM 2579 C C . GLY A 1 319 ? -36.326 -29.560 87.898 1.00 39.50 319 GLY A C 1
ATOM 2580 O O . GLY A 1 319 ? -36.402 -30.745 87.608 1.00 39.50 319 GLY A O 1
ATOM 2581 N N . ARG A 1 320 ? -36.555 -28.588 87.000 1.00 35.50 320 ARG A N 1
ATOM 2582 C CA . ARG A 1 320 ? -35.729 -28.341 85.794 1.00 35.50 320 ARG A CA 1
ATOM 2583 C C . ARG A 1 320 ? -36.441 -27.379 84.830 1.00 35.50 320 ARG A C 1
ATOM 2585 O O . ARG A 1 320 ? -37.626 -27.495 84.551 1.00 35.50 320 ARG A O 1
ATOM 2592 N N . VAL A 1 321 ? -35.647 -26.440 84.327 1.00 45.78 321 VAL A N 1
ATOM 2593 C CA . VAL A 1 321 ? -35.870 -25.546 83.180 1.00 45.78 321 VAL A CA 1
ATOM 2594 C C . VAL A 1 321 ? -36.497 -26.291 81.988 1.00 45.78 321 VAL A C 1
ATOM 2596 O O . VAL A 1 321 ? -36.021 -27.387 81.673 1.00 45.78 321 VAL A O 1
ATOM 2599 N N . PRO A 1 322 ? -37.456 -25.713 81.239 1.00 38.00 322 PRO A N 1
ATOM 2600 C CA . PRO A 1 322 ? -37.783 -26.231 79.923 1.00 38.00 322 PRO A CA 1
ATOM 2601 C C . PRO A 1 322 ? -36.704 -25.768 78.936 1.00 38.00 322 PRO A C 1
ATOM 2603 O O . PRO A 1 322 ? -36.728 -24.650 78.424 1.00 38.00 322 PRO A O 1
ATOM 2606 N N . HIS A 1 323 ? -35.732 -26.644 78.683 1.00 39.59 323 HIS A N 1
ATOM 2607 C CA . HIS A 1 323 ? -34.977 -26.602 77.439 1.00 39.59 323 HIS A CA 1
ATOM 2608 C C . HIS A 1 323 ? -35.899 -27.034 76.295 1.00 39.59 323 HIS A C 1
ATOM 2610 O O . HIS A 1 323 ? -36.443 -28.133 76.286 1.00 39.59 323 HIS A O 1
ATOM 2616 N N . THR A 1 324 ? -36.041 -26.120 75.345 1.00 49.78 324 THR A N 1
ATOM 2617 C CA . THR A 1 324 ? -36.165 -26.323 73.897 1.00 49.78 324 THR A CA 1
ATOM 2618 C C . THR A 1 324 ? -35.904 -27.747 73.370 1.00 49.78 324 THR A C 1
ATOM 2620 O O . THR A 1 324 ? -34.776 -28.225 73.479 1.00 49.78 324 THR A O 1
ATOM 2623 N N . ALA A 1 325 ? -36.914 -28.344 72.722 1.00 36.75 325 ALA A N 1
ATOM 2624 C CA . ALA A 1 325 ? -36.898 -29.263 71.558 1.00 36.75 325 ALA A CA 1
ATOM 2625 C C . ALA A 1 325 ? -38.250 -30.012 71.551 1.00 36.75 325 ALA A C 1
ATOM 2627 O O . ALA A 1 325 ? -38.669 -30.481 72.596 1.00 36.75 325 ALA A O 1
ATOM 2628 N N . GLY A 1 326 ? -39.022 -30.196 70.487 1.00 40.69 326 GLY A N 1
ATOM 2629 C CA . GLY A 1 326 ? -38.917 -29.888 69.074 1.00 40.69 326 GLY A CA 1
ATOM 2630 C C . GLY A 1 326 ? -40.081 -30.631 68.410 1.00 40.69 326 GLY A C 1
ATOM 2631 O O . GLY A 1 326 ? -40.133 -31.848 68.501 1.00 40.69 326 GLY A O 1
ATOM 2632 N N . ASP A 1 327 ? -40.994 -29.908 67.764 1.00 32.69 327 ASP A N 1
ATOM 2633 C CA . ASP A 1 327 ? -41.958 -30.461 66.807 1.00 32.69 327 ASP A CA 1
ATOM 2634 C C . ASP A 1 327 ? -41.842 -29.630 65.529 1.00 32.69 327 ASP A C 1
ATOM 2636 O O . ASP A 1 327 ? -42.519 -28.628 65.317 1.00 32.69 327 ASP A O 1
ATOM 2640 N N . ALA A 1 328 ? -40.890 -30.035 64.694 1.00 36.59 328 ALA A N 1
ATOM 2641 C CA . ALA A 1 328 ? -40.809 -29.658 63.294 1.00 36.59 328 ALA A CA 1
ATOM 2642 C C . ALA A 1 328 ? -40.745 -30.960 62.493 1.00 36.59 328 ALA A C 1
ATOM 2644 O O . ALA A 1 328 ? -39.681 -31.439 62.106 1.00 36.59 328 ALA A O 1
ATOM 2645 N N . VAL A 1 329 ? -41.913 -31.561 62.278 1.00 40.19 329 VAL A N 1
ATOM 2646 C CA . VAL A 1 329 ? -42.095 -32.593 61.264 1.00 40.19 329 VAL A CA 1
ATOM 2647 C C . VAL A 1 329 ? -42.476 -31.899 59.956 1.00 40.19 329 VAL A C 1
ATOM 2649 O O . VAL A 1 329 ? -43.546 -31.314 59.842 1.00 40.19 329 VAL A O 1
ATOM 2652 N N . ARG A 1 330 ? -41.593 -32.081 58.964 1.00 39.62 330 ARG A N 1
ATOM 2653 C CA . ARG A 1 330 ? -41.875 -32.171 57.519 1.00 39.62 330 ARG A CA 1
ATOM 2654 C C . ARG A 1 330 ? -42.109 -30.866 56.738 1.00 39.62 330 ARG A C 1
ATOM 2656 O O . ARG A 1 330 ? -43.237 -30.466 56.492 1.00 39.62 330 ARG A O 1
ATOM 2663 N N . ALA A 1 331 ? -41.018 -30.360 56.163 1.00 36.62 331 ALA A N 1
ATOM 2664 C CA . ALA A 1 331 ? -40.937 -30.030 54.735 1.00 36.62 331 ALA A CA 1
ATOM 2665 C C . ALA A 1 331 ? -39.456 -30.048 54.318 1.00 36.62 331 ALA A C 1
ATOM 2667 O O . ALA A 1 331 ? -38.724 -29.085 54.522 1.00 36.62 331 ALA A O 1
ATOM 2668 N N . GLY A 1 332 ? -38.993 -31.187 53.806 1.00 38.19 332 GLY A N 1
ATOM 2669 C CA . GLY A 1 332 ? -37.786 -31.229 52.993 1.00 38.19 332 GLY A CA 1
ATOM 2670 C C . GLY A 1 332 ? -38.197 -31.079 51.539 1.00 38.19 332 GLY A C 1
ATOM 2671 O O . GLY A 1 332 ? -39.079 -31.812 51.112 1.00 38.19 332 GLY A O 1
ATOM 2672 N N . GLU A 1 333 ? -37.565 -30.160 50.814 1.00 42.09 333 GLU A N 1
ATOM 2673 C CA . GLU A 1 333 ? -37.151 -30.359 49.425 1.00 42.09 333 GLU A CA 1
ATOM 2674 C C . GLU A 1 333 ? -36.195 -29.235 48.995 1.00 42.09 333 GLU A C 1
ATOM 2676 O O . GLU A 1 333 ? -36.553 -28.064 48.977 1.00 42.09 333 GLU A O 1
ATOM 2681 N N . GLY A 1 334 ? -34.961 -29.651 48.685 1.00 44.09 334 GLY A N 1
ATOM 2682 C CA . GLY A 1 334 ? -34.063 -29.064 47.689 1.00 44.09 334 GLY A CA 1
ATOM 2683 C C . GLY A 1 334 ? -33.531 -27.647 47.901 1.00 44.09 334 GLY A C 1
ATOM 2684 O O . GLY A 1 334 ? -34.232 -26.684 47.646 1.00 44.09 334 GLY A O 1
ATOM 2685 N N . LEU A 1 335 ? -32.227 -27.534 48.175 1.00 39.12 335 LEU A N 1
ATOM 2686 C CA . LEU A 1 335 ? -31.296 -26.736 47.360 1.00 39.12 335 LEU A CA 1
ATOM 2687 C C . LEU A 1 335 ? -29.859 -27.182 47.679 1.00 39.12 335 LEU A C 1
ATOM 2689 O O . LEU A 1 335 ? -29.344 -27.031 48.785 1.00 39.12 335 LEU A O 1
ATOM 2693 N N . LYS A 1 336 ? -29.258 -27.824 46.680 1.00 38.34 336 LYS A N 1
ATOM 2694 C CA . LYS A 1 336 ? -27.932 -28.440 46.667 1.00 38.34 336 LYS A CA 1
ATOM 2695 C C . LYS A 1 336 ? -26.886 -27.340 46.453 1.00 38.34 336 LYS A C 1
ATOM 2697 O O . LYS A 1 336 ? -26.800 -26.805 45.354 1.00 38.34 336 LYS A O 1
ATOM 2702 N N . TRP A 1 337 ? -26.096 -27.024 47.475 1.00 37.94 337 TRP A N 1
ATOM 2703 C CA . TRP A 1 337 ? -24.854 -26.261 47.322 1.00 37.94 337 TRP A CA 1
ATOM 2704 C C . TRP A 1 337 ? -23.702 -27.249 47.109 1.00 37.94 337 TRP A C 1
ATOM 2706 O O . TRP A 1 337 ? -23.554 -28.206 47.868 1.00 37.94 337 TRP A O 1
ATOM 2716 N N . GLY A 1 338 ? -22.953 -27.069 46.018 1.00 42.91 338 GLY A N 1
ATOM 2717 C CA . GLY A 1 338 ? -21.768 -27.870 45.697 1.00 42.91 338 GLY A CA 1
ATOM 2718 C C . GLY A 1 338 ? -20.592 -27.548 46.630 1.00 42.91 338 GLY A C 1
ATOM 2719 O O . GLY A 1 338 ? -20.549 -26.446 47.180 1.00 42.91 338 GLY A O 1
ATOM 2720 N N . PRO A 1 339 ? -19.654 -28.489 46.837 1.00 46.97 339 PRO A N 1
ATOM 2721 C CA . PRO A 1 339 ? -18.545 -28.289 47.757 1.00 46.97 339 PRO A CA 1
ATOM 2722 C C . PRO A 1 339 ? -17.455 -27.420 47.124 1.00 46.97 339 PRO A C 1
ATOM 2724 O O . PRO A 1 339 ? -17.096 -27.599 45.958 1.00 46.97 339 PRO A O 1
ATOM 2727 N N . GLY A 1 340 ? -16.940 -26.488 47.924 1.00 41.75 340 GLY A N 1
ATOM 2728 C CA . GLY A 1 340 ? -15.696 -25.785 47.657 1.00 41.75 340 GLY A CA 1
ATOM 2729 C C . GLY A 1 340 ? -14.490 -26.667 47.980 1.00 41.75 340 GLY A C 1
ATOM 2730 O O . GLY A 1 340 ? -14.466 -27.327 49.012 1.00 41.75 340 GLY A O 1
ATOM 2731 N N . GLU A 1 341 ? -13.546 -26.641 47.042 1.00 40.16 341 GLU A N 1
ATOM 2732 C CA . GLU A 1 341 ? -12.088 -26.644 47.212 1.00 40.16 341 GLU A CA 1
ATOM 2733 C C . GLU A 1 341 ? -11.467 -27.628 48.217 1.00 40.16 341 GLU A C 1
ATOM 2735 O O . GLU A 1 341 ? -11.289 -27.317 49.391 1.00 40.16 341 GLU A O 1
ATOM 2740 N N . ASP A 1 342 ? -10.981 -28.752 47.678 1.00 36.34 342 ASP A N 1
ATOM 2741 C CA . ASP A 1 342 ? -9.840 -29.483 48.230 1.00 36.34 342 ASP A CA 1
ATOM 2742 C C . ASP A 1 342 ? -8.590 -29.204 47.383 1.00 36.34 342 ASP A C 1
ATOM 2744 O O . ASP A 1 342 ? -8.577 -29.321 46.155 1.00 36.34 342 ASP A O 1
ATOM 2748 N N . HIS A 1 343 ? -7.527 -28.826 48.083 1.00 44.25 343 HIS A N 1
ATOM 2749 C CA . HIS A 1 343 ? -6.190 -28.552 47.580 1.00 44.25 343 HIS A CA 1
ATOM 2750 C C . HIS A 1 343 ? -5.337 -29.820 47.771 1.00 44.25 343 HIS A C 1
ATOM 2752 O O . HIS A 1 343 ? -5.087 -30.176 48.920 1.00 44.25 343 HIS A O 1
ATOM 2758 N N . GLN A 1 344 ? -4.834 -30.462 46.702 1.00 37.91 344 GLN A N 1
ATOM 2759 C CA . GLN A 1 344 ? -3.514 -31.129 46.704 1.00 37.91 344 GLN A CA 1
ATOM 2760 C C . GLN A 1 344 ? -3.031 -31.642 45.331 1.00 37.91 344 GLN A C 1
ATOM 2762 O O . GLN A 1 344 ? -3.793 -32.169 44.531 1.00 37.91 344 GLN A O 1
ATOM 2767 N N . ASP A 1 345 ? -1.709 -31.499 45.168 1.00 36.12 345 ASP A N 1
ATOM 2768 C CA . ASP A 1 345 ? -0.751 -32.228 44.321 1.00 36.12 345 ASP A CA 1
ATOM 2769 C C . ASP A 1 345 ? -0.598 -31.958 42.811 1.00 36.12 345 ASP A C 1
ATOM 2771 O O . ASP A 1 345 ? -1.121 -32.628 41.928 1.00 36.12 345 ASP A O 1
ATOM 2775 N N . VAL A 1 346 ? 0.295 -30.996 42.542 1.00 39.75 346 VAL A N 1
ATOM 2776 C CA . VAL A 1 346 ? 1.615 -31.178 41.897 1.00 39.75 346 VAL A CA 1
ATOM 2777 C C . VAL A 1 346 ? 1.855 -32.525 41.189 1.00 39.75 346 VAL A C 1
ATOM 2779 O O . VAL A 1 346 ? 2.229 -33.522 41.802 1.00 39.75 346 VAL A O 1
ATOM 2782 N N . GLY A 1 347 ? 1.826 -32.493 39.854 1.00 35.75 347 GLY A N 1
ATOM 2783 C CA . GLY A 1 347 ? 2.289 -33.577 38.989 1.00 35.75 347 GLY A CA 1
ATOM 2784 C C . GLY A 1 347 ? 2.664 -33.070 37.597 1.00 35.75 347 GLY A C 1
ATOM 2785 O O . GLY A 1 347 ? 1.811 -32.938 36.735 1.00 35.75 347 GLY A O 1
ATOM 2786 N N . LYS A 1 348 ? 3.953 -32.749 37.431 1.00 43.31 348 LYS A N 1
ATOM 2787 C CA . LYS A 1 348 ? 4.747 -32.602 36.194 1.00 43.31 348 LYS A CA 1
ATOM 2788 C C . LYS A 1 348 ? 4.028 -32.871 34.858 1.00 43.31 348 LYS A C 1
ATOM 2790 O O . LYS A 1 348 ? 3.763 -34.022 34.545 1.00 43.31 348 LYS A O 1
ATOM 2795 N N . GLU A 1 349 ? 4.007 -31.863 33.988 1.00 38.91 349 GLU A N 1
ATOM 2796 C CA . GLU A 1 349 ? 4.373 -32.059 32.580 1.00 38.91 349 GLU A CA 1
ATOM 2797 C C . GLU A 1 349 ? 5.009 -30.783 32.013 1.00 38.91 349 GLU A C 1
ATOM 2799 O O . GLU A 1 349 ? 4.390 -29.745 31.792 1.00 38.91 349 GLU A O 1
ATOM 2804 N N . SER A 1 350 ? 6.325 -30.867 31.868 1.00 41.81 350 SER A N 1
ATOM 2805 C CA . SER A 1 350 ? 7.187 -29.943 31.153 1.00 41.81 350 SER A CA 1
ATOM 2806 C C . SER A 1 350 ? 6.950 -30.091 29.648 1.00 41.81 350 SER A C 1
ATOM 2808 O O . SER A 1 350 ? 7.413 -31.063 29.053 1.00 41.81 350 SER A O 1
ATOM 2810 N N . GLY A 1 351 ? 6.252 -29.128 29.049 1.00 41.56 351 GLY A N 1
ATOM 2811 C CA . GLY A 1 351 ? 6.175 -28.920 27.604 1.00 41.56 351 GLY A CA 1
ATOM 2812 C C . GLY A 1 351 ? 6.908 -27.636 27.234 1.00 41.56 351 GLY A C 1
ATOM 2813 O O . GLY A 1 351 ? 6.501 -26.542 27.611 1.00 41.56 351 GLY A O 1
ATOM 2814 N N . ASP A 1 352 ? 8.031 -27.802 26.554 1.00 46.47 352 ASP A N 1
ATOM 2815 C CA . ASP A 1 352 ? 8.994 -26.785 26.151 1.00 46.47 352 ASP A CA 1
ATOM 2816 C C . ASP A 1 352 ? 8.354 -25.650 25.323 1.00 46.47 352 ASP A C 1
ATOM 2818 O O . ASP A 1 352 ? 7.732 -25.891 24.291 1.00 46.47 352 ASP A O 1
ATOM 2822 N N . CYS A 1 353 ? 8.531 -24.398 25.749 1.00 42.97 353 CYS A N 1
ATOM 2823 C CA . CYS A 1 353 ? 8.261 -23.201 24.938 1.00 42.97 353 CYS A CA 1
ATOM 2824 C C . CYS A 1 353 ? 9.483 -22.274 24.921 1.00 42.97 353 CYS A C 1
ATOM 2826 O O . CYS A 1 353 ? 9.379 -21.051 25.017 1.00 42.97 353 CYS A O 1
ATOM 2828 N N . ARG A 1 354 ? 10.675 -22.859 24.775 1.00 52.69 354 ARG A N 1
ATOM 2829 C CA . ARG A 1 354 ? 11.793 -22.178 24.120 1.00 52.69 354 ARG A CA 1
ATOM 2830 C C . ARG A 1 354 ? 11.771 -22.578 22.653 1.00 52.69 354 ARG A C 1
ATOM 2832 O O . ARG A 1 354 ? 12.250 -23.651 22.338 1.00 52.69 354 ARG A O 1
ATOM 2839 N N . ASP A 1 355 ? 11.173 -21.745 21.801 1.00 53.72 355 ASP A N 1
ATOM 2840 C CA . ASP A 1 355 ? 11.604 -21.512 20.407 1.00 53.72 355 ASP A CA 1
ATOM 2841 C C . ASP A 1 355 ? 10.547 -20.743 19.596 1.00 53.72 355 ASP A C 1
ATOM 2843 O O . ASP A 1 355 ? 9.963 -21.263 18.655 1.00 53.72 355 ASP A O 1
ATOM 2847 N N . VAL A 1 356 ? 10.344 -19.452 19.890 1.00 47.56 356 VAL A N 1
ATOM 2848 C CA . VAL A 1 356 ? 9.899 -18.487 18.858 1.00 47.56 356 VAL A CA 1
ATOM 2849 C C . VAL A 1 356 ? 10.584 -17.137 19.085 1.00 47.56 356 VAL A C 1
ATOM 2851 O O . VAL A 1 356 ? 9.959 -16.101 19.279 1.00 47.56 356 VAL A O 1
ATOM 2854 N N . LEU A 1 357 ? 11.917 -17.138 19.076 1.00 48.78 357 LEU A N 1
ATOM 2855 C CA . LEU A 1 357 ? 12.698 -15.906 18.956 1.00 48.78 357 LEU A CA 1
ATOM 2856 C C . LEU A 1 357 ? 13.872 -16.127 18.001 1.00 48.78 357 LEU A C 1
ATOM 2858 O O . LEU A 1 357 ? 15.023 -16.112 18.411 1.00 48.78 357 LEU A O 1
ATOM 2862 N N . LYS A 1 358 ? 13.578 -16.393 16.722 1.00 49.50 358 LYS A N 1
ATOM 2863 C CA . LYS A 1 358 ? 14.571 -16.465 15.633 1.00 49.50 358 LYS A CA 1
ATOM 2864 C C . LYS A 1 358 ? 13.896 -16.263 14.274 1.00 49.50 358 LYS A C 1
ATOM 2866 O O . LYS A 1 358 ? 13.607 -17.239 13.595 1.00 49.50 358 LYS A O 1
ATOM 2871 N N . ARG A 1 359 ? 13.679 -15.006 13.866 1.00 43.78 359 ARG A N 1
ATOM 2872 C CA . ARG A 1 359 ? 13.732 -14.557 12.454 1.00 43.78 359 ARG A CA 1
ATOM 2873 C C . ARG A 1 359 ? 14.107 -13.072 12.387 1.00 43.78 359 ARG A C 1
ATOM 2875 O O . ARG A 1 359 ? 13.286 -12.222 12.072 1.00 43.78 359 ARG A O 1
ATOM 2882 N N . LEU A 1 360 ? 15.371 -12.779 12.687 1.00 48.56 360 LEU A N 1
ATOM 2883 C CA . LEU A 1 360 ? 16.064 -11.620 12.119 1.00 48.56 360 LEU A CA 1
ATOM 2884 C C . LEU A 1 360 ? 16.595 -12.043 10.740 1.00 48.56 360 LEU A C 1
ATOM 2886 O O . LEU A 1 360 ? 17.290 -13.061 10.678 1.00 48.56 360 LEU A O 1
ATOM 2890 N N . PRO A 1 361 ? 16.313 -11.323 9.643 1.00 58.88 361 PRO A N 1
ATOM 2891 C CA . PRO A 1 361 ? 17.068 -11.507 8.416 1.00 58.88 361 PRO A CA 1
ATOM 2892 C C . PRO A 1 361 ? 18.437 -10.832 8.572 1.00 58.88 361 PRO A C 1
ATOM 2894 O O . PRO A 1 361 ? 18.546 -9.612 8.664 1.00 58.88 361 PRO A O 1
ATOM 2897 N N . GLN A 1 362 ? 19.481 -11.657 8.635 1.00 48.66 362 GLN A N 1
ATOM 2898 C CA . GLN A 1 362 ? 20.857 -11.247 8.373 1.00 48.66 362 GLN A CA 1
ATOM 2899 C C . GLN A 1 362 ? 21.045 -11.059 6.861 1.00 48.66 362 GLN A C 1
ATOM 2901 O O . GLN A 1 362 ? 20.651 -11.930 6.089 1.00 48.66 362 GLN A O 1
ATOM 2906 N N . GLY A 1 363 ? 21.718 -9.972 6.476 1.00 39.94 363 GLY A N 1
ATOM 2907 C CA . GLY A 1 363 ? 22.516 -9.897 5.251 1.00 39.94 363 GLY A CA 1
ATOM 2908 C C . GLY A 1 363 ? 21.818 -9.368 3.998 1.00 39.94 363 GLY A C 1
ATOM 2909 O O . GLY A 1 363 ? 21.152 -10.109 3.282 1.00 39.94 363 GLY A O 1
ATOM 2910 N N . VAL A 1 364 ? 22.104 -8.107 3.676 1.00 49.81 364 VAL A N 1
ATOM 2911 C CA . VAL A 1 364 ? 22.445 -7.710 2.306 1.00 49.81 364 VAL A CA 1
ATOM 2912 C C . VAL A 1 364 ? 23.850 -7.117 2.409 1.00 49.81 364 VAL A C 1
ATOM 2914 O O . VAL A 1 364 ? 24.030 -6.091 3.064 1.00 49.81 364 VAL A O 1
ATOM 2917 N N . GLU A 1 365 ? 24.830 -7.852 1.880 1.00 50.91 365 GLU A N 1
ATOM 2918 C CA . GLU A 1 365 ? 26.120 -7.301 1.438 1.00 50.91 365 GLU A CA 1
ATOM 2919 C C . GLU A 1 365 ? 25.935 -6.521 0.135 1.00 50.91 365 GLU A C 1
ATOM 2921 O O . GLU A 1 365 ? 25.087 -6.953 -0.688 1.00 50.91 365 GLU A O 1
#

Foldseek 3Di:
DDDDDDDDDDDDDDDDDPPPDPPVVVVVVCVVVVVVVVVVVVVVVVVVVVVVVPDDPPDPDPPPVPDPDDPVVVVPVVPDDDDDDDDDPVPPVPDDPVRVVVVVVVVVVVVVVVVVVVVVVVVVVVVVVVVVVVVVVVVVVVVVVVVVCCCVQQVVVCVVPPPDPVSVVSVVVVVVVVVVVVVVVVVVVVVVVVVVVVVVVVVVVVVVVCVVVVVVVVVVVVVVVVVVVVVVVVVVVVVVVVVVVVVVVVVVVVVVVVVVVVVVVVVVVVVVVVVVVVVVVVVVVVVVVVVVVVVVVVDDDDDDDDDDDDDDDDDDDDDDDDDDDDDDPDDDDDDDDDDDDDDDDDDDDDDDDPDDDDDDDDDDD

Sequence (365 aa):
MTDEDSETPVSGLQGGEENELPVIQLCGLVEELSYGNSALKTETEMFEKYYNKLEPRDQRHPRLSEIKISGAEFAQLQGRRRSKSRIGLDHVIGLSCDQKCELVQKELEDMKDEIRHMRANAERDLQHHEAIIEEAEIRWAEVQRAMHEFKKDILKTISKKKGSILATQKVMKYIEDMNRRRDNMKDKLRLKNVSLKVQRKKMLLQLRQKEEVGEALHDVDFQQLKIENAQFLETIEAKNQELIQLKLASGNTLQVLNTYKSKLHQAMEMSVNLDKEILLRNELLEKIERETLQVEEVLPNPGPGQGRGFEPEAPQTAGRVPHTAGDAVRAGEGLKWGPGEDHQDVGKESGDCRDVLKRLPQGVE

Radius of gyration: 59.78 Å; Cα contacts (8 Å, |Δi|>4): 16; chains: 1; bounding box: 106×131×178 Å

Organism: Zalophus californianus (NCBI:txid9704)

Solvent-accessible surface area (backbone atoms only — not comparable to full-atom values): 22993 Å² total; per-residue (Å²): 138,90,82,87,82,89,83,82,78,92,79,78,96,70,83,82,77,81,80,80,66,57,68,71,60,50,51,52,50,50,52,53,51,48,53,52,50,50,53,51,48,53,52,49,52,51,50,50,57,50,51,68,69,67,55,60,92,86,67,78,67,76,61,78,90,72,63,85,74,60,86,75,63,70,74,68,72,83,77,80,84,87,83,90,77,94,76,75,88,75,69,75,79,67,75,51,72,66,58,49,50,53,50,52,52,48,55,50,51,52,50,50,50,51,51,52,52,51,51,56,49,52,53,52,51,49,55,50,49,51,52,51,51,54,51,49,52,52,51,49,54,50,51,54,48,50,51,52,50,44,46,58,69,44,52,64,68,28,62,91,40,70,90,38,71,67,37,52,51,52,53,51,51,50,52,53,54,50,50,53,54,50,51,54,48,51,53,52,50,52,52,51,51,54,53,52,52,52,50,51,52,51,52,54,50,53,49,51,52,50,49,57,53,47,52,57,50,51,52,51,53,52,50,48,51,52,52,52,50,51,52,51,51,51,53,51,51,53,51,50,52,53,52,50,53,50,52,52,54,51,51,52,50,51,53,52,50,51,52,51,52,53,52,51,50,52,52,50,53,50,48,57,49,49,53,52,52,50,51,54,51,50,58,49,47,55,51,50,51,55,52,50,52,56,56,56,74,73,51,88,85,80,84,92,82,86,85,81,88,78,85,89,88,81,86,88,82,83,89,80,80,88,74,89,82,84,90,83,84,83,84,86,79,89,84,89,78,81,86,80,86,86,89,85,78,93,76,88,80,93,77,89,84,88,82,89,86,84,85,79,88,78,84,84,130

InterPro domains:
  IPR025254 CCDC113/CCDC96, coiled-coil [PF13870] (180-297)
  IPR051885 Coiled-coil domain-containing protein involved in ciliogenesis [PTHR15654] (20-297)

Mean predicted aligned error: 22.45 Å